Protein AF-A0AAN9TRL9-F1 (afdb_monomer)

Nearest PDB structures (foldseek):
  2a8i-assembly1_A  TM=6.228E-01  e=2.311E-14  Homo sapiens
  6vin-assembly1_A  TM=9.391E-01  e=4.055E-10  Homo sapiens
  8dqm-assembly1_C  TM=9.244E-01  e=1.397E-09  Roseivivax halodurans
  7qtc-assembly1_CCC  TM=9.356E-01  e=6.558E-09  Escherichia coli
  7qsf-assembly1_CCC  TM=9.040E-01  e=5.121E-09  Escherichia coli

Structure (mmCIF, N/CA/C/O backbone):
data_AF-A0AAN9TRL9-F1
#
_entry.id   AF-A0AAN9TRL9-F1
#
loop_
_atom_site.group_PDB
_atom_site.id
_atom_site.type_symbol
_atom_site.label_atom_id
_atom_site.label_alt_id
_atom_site.label_comp_id
_atom_site.label_asym_id
_atom_site.label_entity_id
_atom_site.label_seq_id
_atom_site.pdbx_PDB_ins_code
_atom_site.Cartn_x
_atom_site.Cartn_y
_atom_site.Cartn_z
_atom_site.occupancy
_atom_site.B_iso_or_equiv
_atom_site.auth_seq_id
_atom_site.auth_comp_id
_atom_site.auth_asym_id
_atom_site.auth_atom_id
_atom_site.pdbx_PDB_model_num
ATOM 1 N N . MET A 1 1 ? 0.175 18.063 4.720 1.00 62.72 1 MET A N 1
ATOM 2 C CA . MET A 1 1 ? -0.567 19.039 5.554 1.00 62.72 1 MET A CA 1
ATOM 3 C C . MET A 1 1 ? -1.818 18.433 6.186 1.00 62.72 1 MET A C 1
ATOM 5 O O . MET A 1 1 ? -2.004 18.649 7.372 1.00 62.72 1 MET A O 1
ATOM 9 N N . LEU A 1 2 ? -2.592 17.610 5.467 1.00 83.44 2 LEU A N 1
ATOM 10 C CA . LEU A 1 2 ? -3.831 16.987 5.971 1.00 83.44 2 LEU A CA 1
ATOM 11 C C . LEU A 1 2 ? -3.684 16.210 7.298 1.00 83.44 2 LEU A C 1
ATOM 13 O O . LEU A 1 2 ? -4.501 16.370 8.193 1.00 83.44 2 LEU A O 1
ATOM 17 N N . SER A 1 3 ? -2.627 15.413 7.487 1.00 80.56 3 SER A N 1
ATOM 18 C CA . SER A 1 3 ? -2.429 14.662 8.743 1.00 80.56 3 SER A CA 1
ATOM 19 C C . SER A 1 3 ? -2.141 15.548 9.963 1.00 80.56 3 SER A C 1
ATOM 21 O O . SER A 1 3 ? -2.590 15.248 11.065 1.00 80.56 3 SER A O 1
ATOM 23 N N . ILE A 1 4 ? -1.420 16.658 9.775 1.00 87.69 4 ILE A N 1
ATOM 24 C CA . ILE A 1 4 ? -1.156 17.645 10.835 1.00 87.69 4 ILE A CA 1
ATOM 25 C C . ILE A 1 4 ? -2.452 18.378 11.198 1.00 87.69 4 ILE A C 1
ATOM 27 O O . ILE A 1 4 ? -2.704 18.650 12.368 1.00 87.69 4 ILE A O 1
ATOM 31 N N . GLU A 1 5 ? -3.298 18.659 10.209 1.00 93.69 5 GLU A N 1
ATOM 32 C CA . GLU A 1 5 ? -4.607 19.279 10.416 1.00 93.69 5 GLU A CA 1
ATOM 33 C C . GLU A 1 5 ? -5.550 18.396 11.246 1.00 93.69 5 GLU A C 1
ATOM 35 O O . GLU A 1 5 ? -6.203 18.901 12.159 1.00 93.69 5 GLU A O 1
ATOM 40 N N . VAL A 1 6 ? -5.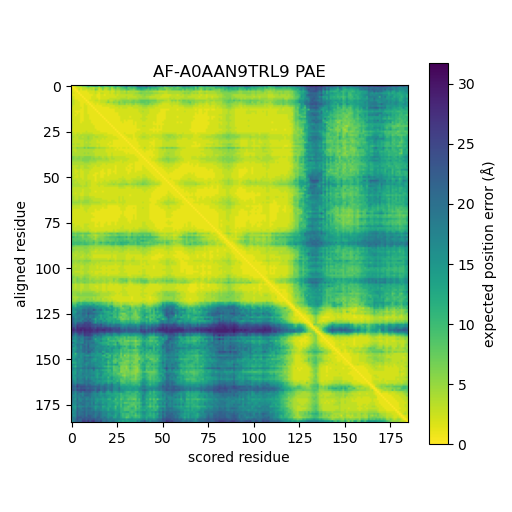550 17.075 11.015 1.00 92.75 6 VAL A N 1
ATOM 41 C CA . VAL A 1 6 ? -6.280 16.113 11.864 1.00 92.75 6 VAL A CA 1
ATOM 42 C C . VAL A 1 6 ? -5.866 16.262 13.329 1.00 92.75 6 VAL A C 1
ATOM 44 O O . VAL A 1 6 ? -6.723 16.366 14.199 1.00 92.75 6 VAL A O 1
ATOM 47 N N . LEU A 1 7 ? -4.565 16.341 13.623 1.00 89.88 7 LEU A N 1
ATOM 48 C CA . LEU A 1 7 ? -4.094 16.521 15.001 1.00 89.88 7 LEU A CA 1
ATOM 49 C C . LEU A 1 7 ? -4.469 17.898 15.567 1.00 89.88 7 LEU A C 1
ATOM 51 O O . LEU A 1 7 ? -4.934 17.992 16.701 1.00 89.88 7 LEU A O 1
ATOM 55 N N . ASN A 1 8 ? -4.314 18.962 14.775 1.00 93.69 8 ASN A N 1
ATOM 56 C CA . ASN A 1 8 ? -4.623 20.332 15.196 1.00 93.69 8 ASN A CA 1
ATOM 57 C C . ASN A 1 8 ? -6.113 20.547 15.502 1.00 93.69 8 ASN A C 1
ATOM 59 O O . ASN A 1 8 ? -6.454 21.407 16.311 1.00 93.69 8 ASN A O 1
ATOM 63 N N . THR A 1 9 ? -6.996 19.772 14.872 1.00 95.81 9 THR A N 1
ATOM 64 C CA . THR A 1 9 ? -8.450 19.808 15.100 1.00 95.81 9 THR A CA 1
ATOM 65 C C . THR A 1 9 ? -8.917 18.848 16.201 1.00 95.81 9 THR A C 1
ATOM 67 O O . THR A 1 9 ? -10.114 18.753 16.463 1.00 95.81 9 THR A O 1
ATOM 70 N N . GLY A 1 10 ? -7.988 18.176 16.894 1.00 93.69 10 GLY A N 1
ATOM 71 C CA . GLY A 1 10 ? -8.287 17.260 17.999 1.00 93.69 10 GLY A CA 1
ATOM 72 C C . GLY A 1 10 ? -8.599 15.821 17.573 1.00 93.69 10 GLY A C 1
ATOM 73 O O . GLY A 1 10 ? -9.104 15.045 18.383 1.00 93.69 10 GLY A O 1
ATOM 74 N N . GLY A 1 11 ? -8.306 15.455 16.324 1.00 92.69 11 GLY A N 1
ATOM 75 C CA . GLY A 1 11 ? -8.397 14.085 15.827 1.00 92.69 11 GLY A CA 1
ATOM 76 C C . GLY A 1 11 ? -7.365 13.149 16.464 1.00 92.69 11 GLY A C 1
ATOM 77 O O . GLY A 1 11 ? -6.384 13.566 17.084 1.00 92.69 11 GLY A O 1
ATOM 78 N N . SER A 1 12 ? -7.589 11.842 16.316 1.00 93.38 12 SER A N 1
ATOM 79 C CA . SER A 1 12 ? -6.729 10.825 16.936 1.00 93.38 12 SER A CA 1
ATOM 80 C C . SER A 1 12 ? -5.417 10.611 16.169 1.00 93.38 12 SER A C 1
ATOM 82 O O . SER A 1 12 ? -5.346 10.808 14.955 1.00 93.38 12 SER A O 1
ATOM 84 N N . SER A 1 13 ? -4.376 10.125 16.855 1.00 91.00 13 SER A N 1
ATOM 85 C CA . SER A 1 13 ? -3.112 9.729 16.213 1.00 91.00 13 SER A CA 1
ATOM 86 C C . SER A 1 13 ? -3.305 8.612 15.182 1.00 91.00 13 SER A C 1
ATOM 88 O O . SER A 1 13 ? -2.680 8.648 14.123 1.00 91.00 13 SER A O 1
ATOM 90 N N . LEU A 1 14 ? -4.212 7.666 15.456 1.00 92.56 14 LEU A N 1
ATOM 91 C CA . LEU A 1 14 ? -4.605 6.616 14.515 1.00 92.56 14 LEU A CA 1
ATOM 92 C C . LEU A 1 14 ? -5.201 7.218 13.239 1.00 92.56 14 LEU A C 1
ATOM 94 O O . LEU A 1 14 ? -4.867 6.806 12.133 1.00 92.56 14 LEU A O 1
ATOM 98 N N . GLU A 1 15 ? -6.076 8.211 13.374 1.00 93.81 15 GLU A N 1
ATOM 99 C CA . GLU A 1 15 ? -6.659 8.888 12.224 1.00 93.81 15 GLU A CA 1
ATOM 100 C C . GLU A 1 15 ? -5.603 9.653 11.425 1.00 93.81 15 GLU A C 1
ATOM 102 O O . GLU A 1 15 ? -5.498 9.449 10.216 1.00 93.81 15 GLU A O 1
ATOM 107 N N . ALA A 1 16 ? -4.757 10.432 12.099 1.00 91.94 16 ALA A N 1
ATOM 108 C CA . ALA A 1 16 ? -3.705 11.212 11.459 1.00 91.94 16 ALA A CA 1
ATOM 109 C C . ALA A 1 16 ? -2.722 10.341 10.659 1.00 91.94 16 ALA A C 1
ATOM 111 O O . ALA A 1 16 ? -2.400 10.683 9.517 1.00 91.94 16 ALA A O 1
ATOM 112 N N . VAL A 1 17 ? -2.274 9.205 11.214 1.00 90.81 17 VAL A N 1
ATOM 113 C CA . VAL A 1 17 ? -1.366 8.293 10.499 1.00 90.81 17 VAL A CA 1
ATOM 114 C C . VAL A 1 17 ? -2.068 7.610 9.328 1.00 90.81 17 VAL A C 1
ATOM 116 O O . VAL A 1 17 ? -1.498 7.538 8.247 1.00 90.81 17 VAL A O 1
ATOM 119 N N . THR A 1 18 ? -3.332 7.200 9.485 1.00 95.25 18 THR A N 1
ATOM 120 C CA . THR A 1 18 ? -4.081 6.563 8.388 1.00 95.25 18 THR A CA 1
ATOM 121 C C . THR A 1 18 ? -4.334 7.518 7.225 1.00 95.25 18 THR A C 1
ATOM 123 O O . THR A 1 18 ? -4.229 7.105 6.076 1.00 95.25 18 THR A O 1
ATOM 126 N N . VAL A 1 19 ? -4.584 8.804 7.500 1.00 95.38 19 VAL A N 1
ATOM 127 C CA . VAL A 1 19 ? -4.691 9.846 6.467 1.00 95.38 19 VAL A CA 1
ATOM 128 C C . VAL A 1 19 ? -3.346 10.070 5.781 1.00 95.38 19 VAL A C 1
ATOM 130 O O . VAL A 1 19 ? -3.295 10.150 4.557 1.00 95.38 19 VAL A O 1
ATOM 133 N N . ALA A 1 20 ? -2.251 10.147 6.543 1.00 92.62 20 ALA A N 1
ATOM 134 C CA . ALA A 1 20 ? -0.915 10.302 5.971 1.00 92.62 20 ALA A CA 1
ATOM 135 C C . ALA A 1 20 ? -0.560 9.137 5.035 1.00 92.62 20 ALA A C 1
ATOM 137 O O . ALA A 1 20 ? -0.107 9.369 3.918 1.00 92.62 20 ALA A O 1
ATOM 138 N N . THR A 1 21 ? -0.804 7.899 5.466 1.00 93.69 21 THR A N 1
ATOM 139 C CA . THR A 1 21 ? -0.526 6.707 4.663 1.00 93.69 21 THR A CA 1
ATOM 140 C C . THR A 1 21 ? -1.451 6.605 3.454 1.00 93.69 21 THR A C 1
ATOM 142 O O . THR A 1 21 ? -0.966 6.282 2.380 1.00 93.69 21 THR A O 1
ATOM 145 N N . ALA A 1 22 ? -2.737 6.951 3.572 1.00 96.38 22 ALA A N 1
ATOM 146 C CA . ALA A 1 22 ? -3.653 6.941 2.429 1.00 96.38 22 ALA A CA 1
ATOM 147 C C . ALA A 1 22 ? -3.213 7.925 1.327 1.00 96.38 22 ALA A C 1
ATOM 149 O O . ALA A 1 22 ? -3.319 7.616 0.147 1.00 96.38 22 ALA A O 1
ATOM 150 N N . ILE A 1 23 ? -2.650 9.083 1.698 1.00 94.88 23 ILE A N 1
ATOM 151 C CA . ILE A 1 23 ? -2.062 10.031 0.734 1.00 94.88 23 ILE A CA 1
ATOM 152 C C . ILE A 1 23 ? -0.847 9.422 0.022 1.00 94.88 23 ILE A C 1
ATOM 154 O O . ILE A 1 23 ? -0.642 9.685 -1.161 1.00 94.88 23 ILE A O 1
ATOM 158 N N . LEU A 1 24 ? -0.036 8.627 0.728 1.00 91.12 24 LEU A N 1
ATOM 159 C CA . LEU A 1 24 ? 1.080 7.909 0.113 1.00 91.12 24 LEU A CA 1
ATOM 160 C C . LEU A 1 24 ? 0.569 6.810 -0.828 1.00 91.12 24 LEU A C 1
ATOM 162 O O . LEU A 1 24 ? 1.022 6.754 -1.960 1.00 91.12 24 LEU A O 1
ATOM 166 N N . GLU A 1 25 ? -0.419 6.018 -0.410 1.00 95.25 25 GLU A N 1
ATOM 167 C CA . GLU A 1 25 ? -1.058 4.978 -1.235 1.00 95.25 25 GLU A CA 1
ATOM 168 C C . GLU A 1 25 ? -1.749 5.531 -2.493 1.00 95.25 25 GLU A C 1
ATOM 170 O O . GLU A 1 25 ? -1.836 4.836 -3.500 1.00 95.25 25 GLU A O 1
ATOM 175 N N . ASP A 1 26 ? -2.236 6.773 -2.455 1.00 95.00 26 ASP A N 1
ATOM 176 C CA . ASP A 1 26 ? -2.80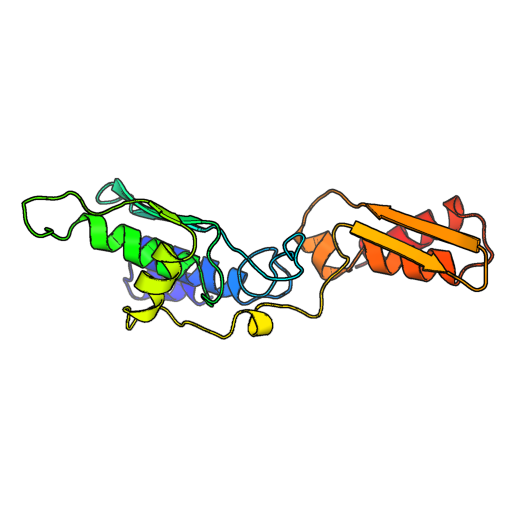3 7.459 -3.622 1.00 95.00 26 ASP A CA 1
ATOM 177 C C . ASP A 1 26 ? -1.719 7.932 -4.616 1.00 95.00 26 ASP A C 1
ATOM 179 O O . ASP A 1 26 ? -2.033 8.288 -5.753 1.00 95.00 26 ASP A O 1
ATOM 183 N N . SER A 1 27 ? -0.446 7.954 -4.210 1.00 90.12 27 SER A N 1
ATOM 184 C CA . SER A 1 27 ? 0.675 8.389 -5.043 1.00 90.12 27 SER A CA 1
ATOM 185 C C . SER A 1 27 ? 1.246 7.236 -5.863 1.00 90.12 27 SER A C 1
ATOM 187 O O . SER A 1 27 ? 1.718 6.239 -5.319 1.00 90.12 27 SER A O 1
ATOM 189 N N . GLU A 1 28 ? 1.333 7.434 -7.178 1.00 88.56 28 GLU A N 1
ATOM 190 C CA . GLU A 1 28 ? 2.012 6.516 -8.104 1.00 88.56 28 GLU A CA 1
ATOM 191 C C . GLU A 1 28 ? 3.515 6.351 -7.824 1.00 88.56 28 GLU A C 1
ATOM 193 O O . GLU A 1 28 ? 4.127 5.394 -8.282 1.00 88.56 28 GLU A O 1
ATOM 198 N N . LEU A 1 29 ? 4.116 7.273 -7.062 1.00 82.75 29 LEU A N 1
ATOM 199 C CA . LEU A 1 29 ? 5.550 7.273 -6.755 1.00 82.75 29 LEU A CA 1
ATOM 200 C C . LEU A 1 29 ? 5.930 6.316 -5.622 1.00 82.75 29 LEU A C 1
ATOM 202 O O . LEU A 1 29 ? 7.115 6.176 -5.306 1.00 82.75 29 LEU A O 1
ATOM 206 N N . THR A 1 30 ? 4.949 5.705 -4.958 1.00 82.00 30 THR A N 1
ATOM 207 C CA . THR A 1 30 ? 5.194 4.800 -3.836 1.00 82.00 30 THR A CA 1
ATOM 208 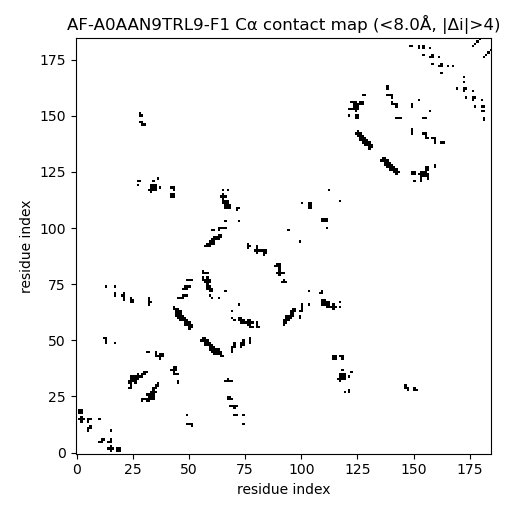C C . THR A 1 30 ? 4.771 3.388 -4.195 1.00 82.00 30 THR A C 1
ATOM 210 O O . THR A 1 30 ? 3.751 3.197 -4.837 1.00 82.00 30 THR A O 1
ATOM 213 N N . ASN A 1 31 ? 5.526 2.386 -3.743 1.00 87.19 31 ASN A N 1
ATOM 214 C CA . ASN A 1 31 ? 5.145 0.979 -3.889 1.00 87.19 31 ASN A CA 1
ATOM 215 C C . ASN A 1 31 ? 4.061 0.594 -2.861 1.00 87.19 31 ASN A C 1
ATOM 217 O O . ASN A 1 31 ? 4.303 -0.228 -1.976 1.00 87.19 31 ASN A O 1
ATOM 221 N N . ALA A 1 32 ? 2.921 1.277 -2.914 1.00 90.25 32 ALA A N 1
ATOM 222 C CA . ALA A 1 32 ? 1.765 1.074 -2.055 1.00 90.25 32 ALA A CA 1
ATOM 223 C C . ALA A 1 32 ? 0.497 1.574 -2.765 1.00 90.25 32 ALA A C 1
ATOM 225 O O . ALA A 1 32 ? 0.545 2.554 -3.507 1.00 90.25 32 ALA A O 1
ATOM 226 N N . GLY A 1 33 ? -0.646 0.930 -2.510 1.00 94.25 33 GLY A N 1
ATOM 227 C CA . GLY A 1 33 ? -1.926 1.319 -3.109 1.00 94.25 33 GLY A CA 1
ATOM 228 C C . GLY A 1 33 ? -1.870 1.378 -4.640 1.00 94.25 33 GLY A C 1
ATOM 229 O O . GLY A 1 33 ? -1.636 0.363 -5.291 1.00 94.25 33 GLY A O 1
ATOM 230 N N . TYR A 1 34 ? -2.094 2.567 -5.200 1.00 93.38 34 TYR A N 1
ATOM 231 C CA . TYR A 1 34 ? -2.111 2.842 -6.640 1.00 93.38 34 TYR A CA 1
ATOM 232 C C . TYR A 1 34 ? -0.731 2.720 -7.314 1.00 93.38 34 TYR A C 1
ATOM 234 O O . TYR A 1 34 ? -0.647 2.426 -8.503 1.00 93.38 34 TYR A O 1
ATOM 242 N N . GLY A 1 35 ? 0.365 2.938 -6.581 1.00 85.88 35 GLY A N 1
ATOM 243 C CA . GLY A 1 35 ? 1.728 2.823 -7.117 1.00 85.88 35 GLY A CA 1
ATOM 244 C C . GLY A 1 35 ? 2.388 1.458 -6.882 1.00 85.88 35 GLY A C 1
ATOM 245 O O . GLY A 1 35 ? 3.590 1.297 -7.105 1.00 85.88 35 GLY A O 1
ATOM 246 N N . SER A 1 36 ? 1.633 0.472 -6.392 1.00 89.56 36 SER A N 1
ATOM 247 C CA . SER A 1 36 ? 2.156 -0.859 -6.084 1.00 89.56 36 SER A CA 1
ATOM 248 C C . SER A 1 36 ? 2.703 -1.588 -7.313 1.00 89.56 36 SER A C 1
ATOM 250 O O . SER A 1 36 ? 2.158 -1.525 -8.415 1.00 89.56 36 SER A O 1
ATOM 252 N N . ASN A 1 37 ? 3.757 -2.369 -7.087 1.00 85.88 37 ASN A N 1
ATOM 253 C CA . ASN A 1 37 ? 4.272 -3.333 -8.044 1.00 85.88 37 ASN A CA 1
ATOM 254 C C . ASN A 1 37 ? 3.205 -4.372 -8.405 1.00 85.88 37 ASN A C 1
ATOM 256 O O . ASN A 1 37 ? 2.364 -4.754 -7.588 1.00 85.88 37 ASN A O 1
ATOM 260 N N . LEU A 1 38 ? 3.309 -4.881 -9.628 1.00 88.00 38 LEU A N 1
ATOM 261 C CA . LEU A 1 38 ? 2.455 -5.956 -10.106 1.00 88.00 38 LEU A CA 1
ATOM 262 C C . LEU A 1 38 ? 2.933 -7.313 -9.580 1.00 88.00 38 LEU A C 1
ATOM 264 O O . LEU A 1 38 ? 4.134 -7.560 -9.438 1.00 88.00 38 LEU A O 1
ATOM 268 N N . THR A 1 39 ? 1.978 -8.205 -9.338 1.00 87.00 39 THR A N 1
ATOM 269 C CA . THR A 1 39 ? 2.212 -9.633 -9.131 1.00 87.00 39 THR A CA 1
ATOM 270 C C . THR A 1 39 ? 2.753 -10.280 -10.411 1.00 87.00 39 THR A C 1
ATOM 272 O O . THR A 1 39 ? 2.786 -9.670 -11.484 1.00 87.00 39 THR A O 1
ATOM 275 N N . ILE A 1 40 ? 3.150 -11.553 -10.323 1.00 81.94 40 ILE A N 1
ATOM 276 C CA . ILE A 1 40 ? 3.583 -12.339 -11.491 1.00 81.94 40 ILE A CA 1
ATOM 277 C C . ILE A 1 40 ? 2.504 -12.432 -12.582 1.00 81.94 40 ILE A C 1
ATOM 279 O O . ILE A 1 40 ? 2.827 -12.525 -13.763 1.00 81.94 40 ILE A O 1
ATOM 283 N N . ASP A 1 41 ? 1.238 -12.347 -12.185 1.00 86.81 41 ASP A N 1
ATOM 284 C CA . ASP A 1 41 ? 0.076 -12.404 -13.068 1.00 86.81 41 ASP A CA 1
ATOM 285 C C . ASP A 1 41 ? -0.364 -11.010 -13.560 1.00 86.81 41 ASP A C 1
ATOM 287 O O . ASP A 1 41 ? -1.371 -10.879 -14.253 1.00 86.81 41 ASP A O 1
ATOM 291 N N . GLY A 1 42 ? 0.389 -9.955 -13.221 1.00 85.12 42 GLY A N 1
ATOM 292 C CA . GLY A 1 42 ? 0.207 -8.615 -13.779 1.00 85.12 42 GLY A CA 1
ATOM 293 C C . GLY A 1 42 ? -0.872 -7.758 -13.110 1.00 85.12 42 GLY A C 1
ATOM 294 O O . GLY A 1 42 ? -1.305 -6.776 -13.709 1.00 85.12 42 GLY A O 1
ATOM 295 N N . TYR A 1 43 ? -1.306 -8.091 -11.892 1.00 89.38 43 TYR A N 1
ATOM 296 C CA . TYR A 1 43 ? -2.295 -7.315 -11.132 1.00 89.38 43 TYR A CA 1
ATOM 297 C C . TYR A 1 43 ? -1.722 -6.814 -9.797 1.00 89.38 43 TYR A C 1
ATOM 299 O O . TYR A 1 43 ? -0.626 -7.202 -9.411 1.00 89.38 43 TYR A O 1
ATOM 307 N N . VAL A 1 44 ? -2.430 -5.926 -9.092 1.00 93.38 44 VAL A N 1
ATOM 308 C CA . VAL A 1 44 ? -1.966 -5.356 -7.812 1.00 93.38 44 VAL A CA 1
ATOM 309 C C . VAL A 1 44 ? -2.536 -6.126 -6.622 1.00 93.38 44 VAL A C 1
ATOM 311 O O . VAL A 1 44 ? -3.751 -6.313 -6.519 1.00 93.38 44 VAL A O 1
ATOM 314 N N . GLU A 1 45 ? -1.657 -6.499 -5.691 1.00 96.31 45 GLU A N 1
ATOM 315 C CA . GLU A 1 45 ? -1.990 -6.970 -4.345 1.00 96.31 45 GLU A CA 1
ATOM 316 C C . GLU A 1 45 ? -1.211 -6.153 -3.319 1.00 96.31 45 GLU A C 1
ATOM 318 O O . GLU A 1 45 ? -0.013 -5.920 -3.476 1.00 96.31 45 GLU A O 1
ATOM 323 N N . CYS A 1 46 ? -1.893 -5.722 -2.263 1.00 96.38 46 CYS A N 1
ATOM 324 C CA . CYS A 1 46 ? -1.314 -4.852 -1.252 1.00 96.38 46 CYS A CA 1
ATOM 325 C C . CYS A 1 46 ? -1.368 -5.479 0.141 1.00 96.38 46 CYS A C 1
ATOM 327 O O . CYS A 1 46 ? -2.318 -6.183 0.493 1.00 96.38 46 CYS A O 1
ATOM 329 N N . ASP A 1 47 ? -0.389 -5.098 0.958 1.00 97.06 47 ASP A N 1
ATOM 330 C CA . ASP A 1 47 ? -0.344 -5.360 2.391 1.00 97.06 47 ASP A CA 1
ATOM 331 C C . ASP A 1 47 ? -0.373 -4.028 3.146 1.00 97.06 47 ASP A C 1
ATOM 333 O O . ASP A 1 47 ? 0.268 -3.058 2.739 1.00 97.06 47 ASP A O 1
ATOM 337 N N . ALA A 1 48 ? -1.096 -3.968 4.263 1.00 97.50 48 ALA A N 1
ATOM 338 C CA . ALA A 1 48 ? -1.089 -2.804 5.145 1.00 97.50 48 ALA A CA 1
ATOM 339 C C . ALA A 1 48 ? -1.439 -3.189 6.579 1.00 97.50 48 ALA A C 1
ATOM 341 O O . ALA A 1 48 ? -2.210 -4.114 6.825 1.00 97.50 48 ALA A O 1
ATOM 342 N N . SER A 1 49 ? -0.911 -2.449 7.549 1.00 97.94 49 SER A N 1
ATOM 343 C CA . SER A 1 49 ? -1.244 -2.645 8.959 1.00 97.94 49 SER A CA 1
ATOM 344 C C . SER A 1 49 ? -1.196 -1.342 9.740 1.00 97.94 49 SER A C 1
ATOM 346 O O . SER A 1 49 ? -0.497 -0.404 9.360 1.00 97.94 49 SER A O 1
ATOM 348 N N . VAL A 1 50 ? -1.955 -1.286 10.833 1.00 96.88 50 VAL A N 1
ATOM 349 C CA . VAL A 1 50 ? -1.953 -0.180 11.792 1.00 96.88 50 VAL A CA 1
ATOM 350 C C . VAL A 1 50 ? -2.175 -0.700 13.207 1.00 96.88 50 VAL A C 1
ATOM 352 O O . VAL A 1 50 ? -2.797 -1.743 13.420 1.00 96.88 50 VAL A O 1
ATOM 355 N N . MET A 1 51 ? -1.691 0.060 14.185 1.00 96.12 51 MET A N 1
ATOM 356 C CA . MET A 1 51 ? -1.884 -0.220 15.603 1.00 96.12 51 MET A CA 1
ATOM 357 C C . MET A 1 51 ? -2.307 1.053 16.327 1.00 96.12 51 MET A C 1
ATOM 359 O O . MET A 1 51 ? -1.748 2.125 16.085 1.00 96.12 51 MET A O 1
ATOM 363 N N . ASN A 1 52 ? -3.272 0.935 17.232 1.00 92.75 52 ASN A N 1
ATOM 364 C CA . ASN A 1 52 ? -3.658 2.013 18.123 1.00 92.75 52 ASN A CA 1
ATOM 365 C C . ASN A 1 52 ? -2.963 1.851 19.480 1.00 92.75 52 ASN A C 1
ATOM 367 O O . ASN A 1 52 ? -3.202 0.897 20.212 1.00 92.75 52 ASN A O 1
ATOM 371 N N . GLY A 1 53 ? -2.103 2.804 19.836 1.00 87.50 53 GLY A N 1
ATOM 372 C CA . GLY A 1 53 ? -1.331 2.737 21.078 1.00 87.50 53 GLY A CA 1
ATOM 373 C C . GLY A 1 53 ? -2.151 2.947 22.356 1.00 87.50 53 GLY A C 1
ATOM 374 O O . GLY A 1 53 ? -1.667 2.602 23.428 1.00 87.50 53 GLY A O 1
ATOM 375 N N . SER A 1 54 ? -3.365 3.508 22.274 1.00 90.88 54 SER A N 1
ATOM 376 C CA . SER A 1 54 ? -4.178 3.788 23.469 1.00 90.88 54 SER A CA 1
ATOM 377 C C . SER A 1 54 ? -4.906 2.563 24.020 1.00 90.88 54 SER A C 1
ATOM 379 O O . SER A 1 54 ? -5.097 2.468 25.230 1.00 90.88 54 SER A O 1
ATOM 381 N N . ASP A 1 55 ? -5.296 1.631 23.152 1.00 92.69 55 ASP A N 1
ATOM 382 C CA . ASP A 1 55 ? -6.006 0.396 23.507 1.00 92.69 55 ASP A CA 1
ATOM 383 C C . ASP A 1 55 ? -5.268 -0.875 23.052 1.00 92.69 55 ASP A C 1
ATOM 385 O O . ASP A 1 55 ? -5.751 -1.980 23.279 1.00 92.69 55 ASP A O 1
ATOM 389 N N . LEU A 1 56 ? -4.081 -0.721 22.453 1.00 92.69 56 LEU A N 1
ATOM 390 C CA . LEU A 1 56 ? -3.232 -1.784 21.906 1.00 92.69 56 LEU A CA 1
ATOM 391 C C . LEU A 1 56 ? -3.883 -2.604 20.786 1.00 92.69 56 LEU A C 1
ATOM 393 O O . LEU A 1 56 ? -3.356 -3.655 20.413 1.00 92.69 56 LEU A O 1
ATOM 397 N N . ASN A 1 57 ? -4.989 -2.128 20.214 1.00 95.50 57 ASN A N 1
ATOM 398 C CA . ASN A 1 57 ? -5.617 -2.821 19.105 1.00 95.50 57 ASN A CA 1
ATOM 399 C C . ASN A 1 57 ? -4.754 -2.760 17.855 1.00 95.50 57 ASN A C 1
ATOM 401 O O . ASN A 1 57 ? -4.091 -1.763 17.567 1.00 95.50 57 ASN A O 1
ATOM 405 N N . PHE A 1 58 ? -4.816 -3.839 17.086 1.00 96.25 58 PHE A N 1
ATOM 406 C CA . PHE A 1 58 ? -4.067 -4.015 15.856 1.00 96.25 58 PHE A CA 1
ATOM 407 C C . PHE A 1 58 ? -4.999 -4.461 14.736 1.00 96.25 58 PHE A C 1
ATOM 409 O O . PHE A 1 58 ? -5.928 -5.243 14.952 1.00 96.25 58 PHE A O 1
ATOM 416 N N . GLY A 1 59 ? -4.738 -3.962 13.534 1.00 97.69 59 GLY A N 1
ATOM 417 C CA . GLY A 1 59 ? -5.442 -4.366 12.331 1.00 97.69 59 GLY A CA 1
ATOM 418 C C . GLY A 1 59 ? -4.495 -4.452 11.153 1.00 97.69 59 GLY A C 1
ATOM 419 O O . GLY A 1 59 ? -3.711 -3.533 10.924 1.00 97.69 59 GLY A O 1
ATOM 420 N N . ALA A 1 60 ? -4.593 -5.531 10.387 1.00 98.19 60 ALA A N 1
ATOM 421 C CA . ALA A 1 60 ? -3.822 -5.705 9.171 1.00 98.19 60 ALA A CA 1
ATOM 422 C C . ALA A 1 60 ? -4.622 -6.377 8.063 1.00 98.19 60 ALA A C 1
ATOM 424 O O . ALA A 1 60 ? -5.543 -7.163 8.307 1.00 98.19 60 ALA A O 1
ATOM 425 N N . VAL A 1 61 ? -4.205 -6.076 6.839 1.00 98.38 61 VAL A N 1
ATOM 426 C CA . VAL A 1 61 ? -4.606 -6.777 5.633 1.00 98.38 61 VAL A CA 1
ATOM 427 C C . VAL A 1 61 ? -3.404 -7.205 4.819 1.00 98.38 61 VAL A C 1
ATOM 429 O O . VAL A 1 61 ? -2.352 -6.571 4.893 1.00 98.38 61 VAL A O 1
ATOM 432 N N . GLY A 1 62 ? -3.566 -8.279 4.054 1.00 97.19 62 GLY A N 1
ATOM 433 C CA . GLY A 1 62 ? -2.517 -8.752 3.161 1.00 97.19 62 GLY A CA 1
ATOM 434 C C . GLY A 1 62 ? -3.051 -9.421 1.909 1.00 97.19 62 GLY A C 1
ATOM 435 O O . GLY A 1 62 ? -4.185 -9.903 1.899 1.00 97.19 62 GLY A O 1
ATOM 436 N N . ALA A 1 63 ? -2.242 -9.426 0.855 1.00 96.56 63 ALA A N 1
ATOM 437 C CA . ALA A 1 63 ? -2.595 -9.905 -0.476 1.00 96.56 63 ALA A CA 1
ATOM 438 C C . ALA A 1 63 ? -3.979 -9.399 -0.940 1.00 96.56 63 ALA A C 1
ATOM 440 O O . ALA A 1 63 ? -4.764 -10.148 -1.522 1.00 96.56 63 ALA A O 1
ATOM 441 N N . VAL A 1 64 ? -4.345 -8.155 -0.595 1.00 96.69 64 VAL A N 1
ATOM 442 C CA . VAL A 1 64 ? -5.668 -7.607 -0.924 1.00 96.69 64 VAL A CA 1
ATOM 443 C C . VAL A 1 64 ? -5.603 -6.836 -2.236 1.00 96.69 64 VAL A C 1
ATOM 445 O O . VAL A 1 64 ? -4.769 -5.950 -2.407 1.00 96.69 64 VAL A O 1
ATOM 448 N N . SER A 1 65 ? -6.507 -7.161 -3.157 1.00 95.75 65 SER A N 1
ATOM 449 C CA . SER A 1 65 ? -6.687 -6.446 -4.422 1.00 95.75 65 SER A CA 1
ATOM 450 C C . SER A 1 65 ? -8.004 -5.665 -4.425 1.00 95.75 65 SER A C 1
ATOM 452 O O . SER A 1 65 ? -8.896 -5.938 -3.622 1.00 95.75 65 SER A O 1
ATOM 454 N N . GLY A 1 66 ? -8.136 -4.671 -5.309 1.00 96.06 66 GLY A N 1
ATOM 455 C CA . GLY A 1 66 ? -9.376 -3.904 -5.500 1.00 96.06 66 GLY A CA 1
ATOM 456 C C . GLY A 1 66 ? -9.764 -2.971 -4.342 1.00 96.06 66 GLY A C 1
ATOM 457 O O . GLY A 1 66 ? -10.895 -2.492 -4.290 1.00 96.06 66 GLY A O 1
ATOM 458 N N . VAL A 1 67 ? -8.859 -2.692 -3.404 1.00 97.62 67 VAL A N 1
ATOM 459 C CA . VAL A 1 67 ? -9.067 -1.728 -2.311 1.00 97.62 67 VAL A CA 1
ATOM 460 C C . VAL A 1 67 ? -8.219 -0.497 -2.589 1.00 97.62 67 VAL A C 1
ATOM 462 O O . VAL A 1 67 ? -7.004 -0.627 -2.698 1.00 97.62 67 VAL A O 1
ATOM 465 N N . LYS A 1 68 ? -8.840 0.690 -2.681 1.00 97.06 68 LYS A N 1
ATOM 466 C CA . LYS A 1 68 ? -8.113 1.923 -3.033 1.00 97.06 68 LYS A CA 1
ATOM 467 C C . LYS A 1 68 ? -6.982 2.223 -2.045 1.00 97.06 68 LYS A C 1
ATOM 469 O O . LYS A 1 68 ? -5.859 2.485 -2.451 1.00 97.06 68 LYS A O 1
ATOM 474 N N . ASN A 1 69 ? -7.299 2.163 -0.752 1.00 97.94 69 ASN A N 1
ATOM 475 C CA . ASN A 1 69 ? -6.376 2.496 0.331 1.00 97.94 69 ASN A CA 1
ATOM 476 C C . ASN A 1 69 ? -6.334 1.354 1.364 1.00 97.94 69 ASN A C 1
ATOM 478 O O . ASN A 1 69 ? -7.152 1.339 2.297 1.00 97.94 69 ASN A O 1
ATOM 482 N N . PRO A 1 70 ? -5.444 0.358 1.192 1.00 98.06 70 PRO A N 1
ATOM 483 C CA . PRO A 1 70 ? -5.282 -0.772 2.109 1.00 98.06 70 PRO A CA 1
ATOM 484 C C . PRO A 1 70 ? -5.143 -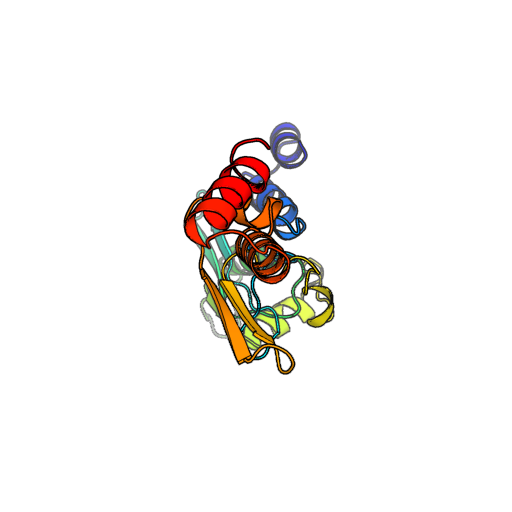0.371 3.587 1.00 98.06 70 PRO A C 1
ATOM 486 O O . PRO A 1 70 ? -5.709 -1.042 4.456 1.00 98.06 70 PRO A O 1
ATOM 489 N N . VAL A 1 71 ? -4.492 0.757 3.901 1.00 98.19 71 VAL A N 1
ATOM 490 C CA . VAL A 1 71 ? -4.369 1.256 5.282 1.00 98.19 71 VAL A CA 1
ATOM 491 C C . VAL A 1 71 ? -5.716 1.602 5.925 1.00 98.19 71 VAL A C 1
ATOM 493 O O . VAL A 1 71 ? -5.896 1.408 7.129 1.00 98.19 71 VAL A O 1
ATOM 496 N N . LEU A 1 72 ? -6.698 2.077 5.150 1.00 98.06 72 LEU A N 1
ATOM 497 C CA . LEU A 1 72 ? -8.035 2.385 5.670 1.00 98.06 72 LEU A CA 1
ATOM 498 C C . LEU A 1 72 ? -8.805 1.107 6.007 1.00 98.06 72 LEU A C 1
ATOM 500 O O . LEU A 1 72 ? -9.543 1.063 6.995 1.00 98.06 72 LEU A O 1
ATOM 504 N N . LEU A 1 73 ? -8.583 0.039 5.240 1.00 98.12 73 LEU A N 1
ATOM 505 C CA . LEU A 1 73 ? -9.112 -1.276 5.573 1.00 98.12 73 LEU A CA 1
ATOM 506 C C . LEU A 1 73 ? -8.436 -1.837 6.831 1.00 98.12 73 LEU A C 1
ATOM 508 O O . LEU A 1 73 ? -9.137 -2.279 7.740 1.00 98.12 73 LEU A O 1
ATOM 512 N N . ALA A 1 74 ? -7.109 -1.728 6.948 1.00 98.06 74 ALA A N 1
ATOM 513 C CA . ALA A 1 74 ? -6.377 -2.107 8.159 1.00 98.06 74 ALA A CA 1
ATOM 514 C C . ALA A 1 74 ? -6.872 -1.337 9.401 1.00 98.06 74 ALA A C 1
ATOM 516 O O . ALA A 1 74 ? -7.130 -1.944 10.443 1.00 98.06 74 ALA A O 1
ATOM 517 N N . LYS A 1 75 ? -7.115 -0.022 9.283 1.00 97.50 75 LYS A N 1
ATOM 518 C CA . LYS A 1 75 ? -7.754 0.800 10.329 1.00 97.50 75 LYS A CA 1
ATOM 519 C C . LYS A 1 75 ? -9.109 0.242 10.729 1.00 97.50 75 LYS A C 1
ATOM 521 O O . LYS A 1 75 ? -9.403 0.146 11.919 1.00 97.50 75 LYS A O 1
ATOM 526 N N . LYS A 1 76 ? -9.934 -0.161 9.762 1.00 96.69 76 LYS A 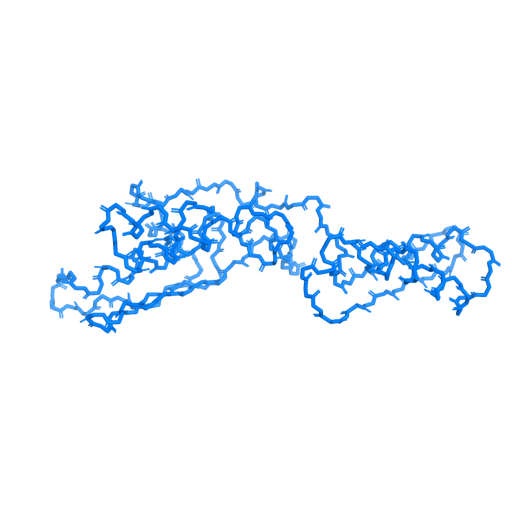N 1
ATOM 527 C CA . LYS A 1 76 ? -11.242 -0.746 10.057 1.00 96.69 76 LYS A CA 1
ATOM 528 C C . LYS A 1 76 ? -11.129 -2.066 10.818 1.00 96.69 76 LYS A C 1
ATOM 530 O O . LYS A 1 76 ? -11.875 -2.260 11.777 1.00 96.69 76 LYS A O 1
ATOM 535 N N . ILE A 1 77 ? -10.189 -2.935 10.441 1.00 97.12 77 ILE A N 1
ATOM 536 C CA . ILE A 1 77 ? -9.890 -4.167 11.187 1.00 97.12 77 ILE A CA 1
ATOM 537 C C . ILE A 1 77 ? -9.456 -3.833 12.622 1.00 97.12 77 ILE A C 1
ATOM 539 O O . ILE A 1 77 ? -10.012 -4.391 13.568 1.00 97.12 77 ILE A O 1
ATOM 543 N N . CYS A 1 78 ? -8.565 -2.852 12.792 1.00 96.62 78 CYS A N 1
ATOM 544 C CA . CYS A 1 78 ? -8.089 -2.382 14.094 1.00 96.62 78 CYS A CA 1
ATOM 545 C C . CYS A 1 78 ? -9.242 -1.882 14.979 1.00 96.62 78 CYS A C 1
ATOM 547 O O . CYS A 1 78 ? -9.379 -2.307 16.121 1.00 96.62 78 CYS A O 1
ATOM 549 N N . CYS A 1 79 ? -10.121 -1.020 14.459 1.00 94.56 79 CYS A N 1
ATOM 550 C CA . CYS A 1 79 ? -11.264 -0.497 15.215 1.00 94.56 79 CYS A CA 1
ATOM 551 C C . CYS A 1 79 ? -12.325 -1.566 15.525 1.00 94.56 79 CYS A C 1
ATOM 553 O O . CYS A 1 79 ? -13.104 -1.414 16.468 1.00 94.56 79 CYS A O 1
ATOM 555 N N . ASN A 1 80 ? -12.391 -2.638 14.733 1.00 94.81 80 ASN A N 1
ATOM 556 C CA . ASN A 1 80 ? -13.325 -3.734 14.962 1.00 94.81 80 ASN A CA 1
ATOM 557 C C . ASN A 1 80 ? -12.878 -4.682 16.083 1.00 94.81 80 ASN A C 1
ATOM 559 O O . ASN A 1 80 ? -13.734 -5.400 16.587 1.00 94.81 80 ASN A O 1
ATOM 563 N N . GLN A 1 81 ? -11.610 -4.659 16.514 1.00 93.69 81 GLN A N 1
ATOM 564 C CA . GLN A 1 81 ? -11.109 -5.488 17.624 1.00 93.69 81 GLN A CA 1
ATOM 565 C C . GLN A 1 81 ? -11.906 -5.296 18.925 1.00 93.69 81 GLN A C 1
ATOM 567 O O . GLN A 1 81 ? -12.144 -6.255 19.653 1.00 93.69 81 GLN A O 1
ATOM 572 N N . ASN A 1 82 ? -12.408 -4.082 19.173 1.00 87.31 82 ASN A N 1
ATOM 573 C CA . ASN A 1 82 ? -13.225 -3.761 20.348 1.00 87.31 82 ASN A CA 1
ATOM 574 C C . ASN A 1 82 ? -14.701 -4.185 20.230 1.00 87.31 82 ASN A C 1
ATOM 576 O O . ASN A 1 82 ? -15.473 -3.975 21.167 1.00 87.31 82 ASN A O 1
ATOM 580 N N . LYS A 1 83 ? -15.144 -4.711 19.081 1.00 90.25 83 LYS A N 1
ATOM 581 C CA . LYS A 1 83 ? -16.560 -5.017 18.849 1.00 90.25 83 LYS A CA 1
ATOM 582 C C . LYS A 1 83 ? -16.857 -6.475 19.202 1.00 90.25 83 LYS A C 1
ATOM 584 O O . LYS A 1 83 ? -16.213 -7.366 18.655 1.00 90.25 83 LYS A O 1
ATOM 589 N N . PRO A 1 84 ? -17.852 -6.750 20.060 1.00 87.38 84 PRO A N 1
ATOM 590 C CA . PRO A 1 84 ? -18.238 -8.121 20.358 1.00 87.38 84 PRO A CA 1
ATOM 591 C C . PRO A 1 84 ? -18.811 -8.796 19.107 1.00 87.38 84 PRO A C 1
ATOM 593 O O . PRO A 1 84 ? -19.610 -8.204 18.379 1.00 87.38 84 PRO A O 1
ATOM 596 N N . MET A 1 85 ? -18.423 -10.049 18.871 1.00 90.88 85 MET A N 1
ATOM 597 C CA . MET A 1 85 ? -19.013 -10.895 17.835 1.00 90.88 85 MET A CA 1
ATOM 598 C C . MET A 1 85 ? -19.949 -11.937 18.442 1.00 90.88 85 MET A C 1
ATOM 600 O O . MET A 1 85 ? -19.832 -12.318 19.610 1.00 90.88 85 MET A O 1
ATOM 604 N N . GLU A 1 86 ? -20.862 -12.446 17.616 1.00 90.75 86 GLU A N 1
ATOM 605 C CA . GLU A 1 86 ? -21.727 -13.564 17.984 1.00 90.75 86 GLU A CA 1
ATOM 606 C C . GLU A 1 86 ? -20.915 -14.757 18.495 1.00 90.75 86 GLU A C 1
ATOM 608 O O . GLU A 1 86 ? -19.832 -15.065 17.978 1.00 90.75 86 GLU A O 1
ATOM 613 N N . LEU A 1 87 ? -21.485 -15.447 19.486 1.00 92.12 87 LEU A N 1
ATOM 614 C CA . LEU A 1 87 ? -20.882 -16.596 20.166 1.00 92.12 87 LEU A CA 1
ATOM 615 C C . LEU A 1 87 ? -19.597 -16.260 20.948 1.00 92.12 87 LEU A C 1
ATOM 617 O O . LEU A 1 87 ? -18.810 -17.155 21.235 1.00 92.12 87 LEU A O 1
ATOM 621 N N . GLY A 1 88 ? -19.373 -14.985 21.296 1.00 89.69 88 GLY A N 1
ATOM 622 C CA . GLY A 1 88 ? -18.222 -14.564 22.106 1.00 89.69 88 GLY A CA 1
ATOM 623 C C . GLY A 1 88 ? -16.883 -14.656 21.372 1.00 89.69 88 GLY A C 1
ATOM 624 O O . GLY A 1 88 ? -15.835 -14.765 22.004 1.00 89.69 88 GLY A O 1
ATOM 625 N N . ARG A 1 89 ? -16.910 -14.651 20.035 1.00 91.94 89 ARG A N 1
ATOM 626 C CA . ARG A 1 89 ? -15.699 -14.731 19.214 1.00 91.94 89 ARG A CA 1
ATOM 627 C C . ARG A 1 89 ? -14.886 -13.442 19.303 1.00 91.94 89 ARG A C 1
ATOM 629 O O . ARG A 1 89 ? -15.442 -12.347 19.354 1.00 91.94 89 ARG A O 1
ATOM 636 N N . ILE A 1 90 ? -13.565 -13.598 19.266 1.00 90.12 90 ILE A N 1
ATOM 637 C CA . ILE A 1 90 ? -12.628 -12.481 19.153 1.00 90.12 90 ILE A CA 1
ATOM 638 C C . ILE A 1 90 ? -12.567 -12.061 17.675 1.00 90.12 90 ILE A C 1
ATOM 640 O O . ILE A 1 90 ? -12.372 -12.931 16.819 1.00 90.12 90 ILE A O 1
ATOM 644 N N . PRO A 1 91 ? -12.738 -10.767 17.353 1.00 94.75 91 PRO A N 1
ATOM 645 C CA . PRO A 1 91 ? -12.598 -10.279 15.987 1.00 94.75 91 PRO A CA 1
ATOM 646 C C . PRO A 1 91 ? -11.213 -10.573 15.398 1.00 94.75 91 PRO A C 1
ATOM 648 O O . PRO A 1 91 ? -10.210 -10.475 16.106 1.00 94.75 91 PRO A O 1
ATOM 651 N N . PRO A 1 92 ? -11.115 -10.893 14.097 1.00 95.25 92 PRO A N 1
ATOM 652 C CA . PRO 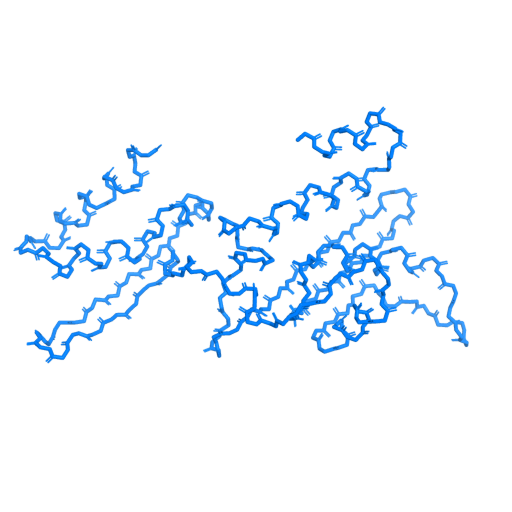A 1 92 ? -9.823 -11.121 13.463 1.00 95.25 92 PRO A CA 1
ATOM 653 C C . PRO A 1 92 ? -9.012 -9.823 13.428 1.00 95.25 92 PRO A C 1
ATOM 655 O O . PRO A 1 92 ? -9.534 -8.779 13.037 1.00 95.25 92 PRO A O 1
ATOM 658 N N . SER A 1 93 ? -7.742 -9.888 13.828 1.00 96.31 93 SER A N 1
ATOM 659 C CA . SER A 1 93 ? -6.800 -8.759 13.770 1.00 96.31 93 SER A CA 1
ATOM 660 C C . SER A 1 93 ? -6.046 -8.684 12.441 1.00 96.31 93 SER A C 1
ATOM 662 O O . SER A 1 93 ? -5.503 -7.639 12.094 1.00 96.31 93 SER A O 1
ATOM 664 N N . VAL A 1 94 ? -6.042 -9.774 11.669 1.00 97.88 94 VAL A N 1
ATOM 665 C CA . VAL A 1 94 ? -5.429 -9.869 10.340 1.00 97.88 94 VAL A CA 1
ATOM 666 C C . VAL A 1 94 ? -6.393 -10.582 9.405 1.00 97.88 94 VAL A C 1
ATOM 668 O O . VAL A 1 94 ? -6.931 -11.632 9.761 1.00 97.88 94 VAL A O 1
ATOM 671 N N . VAL A 1 95 ? -6.609 -10.032 8.212 1.00 97.69 95 VAL A N 1
ATOM 672 C CA . VAL A 1 95 ? -7.441 -10.656 7.174 1.00 97.69 95 VAL A CA 1
ATOM 673 C C . VAL A 1 95 ? -6.742 -10.536 5.830 1.00 97.69 95 VAL A C 1
ATOM 675 O O . VAL A 1 95 ? -6.234 -9.475 5.504 1.00 97.69 95 VAL A O 1
ATOM 678 N N . VAL A 1 96 ? -6.719 -11.596 5.027 1.00 98.06 96 VAL A N 1
ATOM 679 C CA . VAL A 1 96 ? -5.967 -11.606 3.764 1.00 98.06 96 VAL A CA 1
ATOM 680 C C . VAL A 1 96 ? -6.827 -12.000 2.568 1.00 98.06 96 VAL A C 1
ATOM 682 O O . VAL A 1 96 ? -7.880 -12.628 2.729 1.00 98.06 96 VAL A O 1
ATOM 685 N N . GLY A 1 97 ? -6.370 -11.642 1.368 1.00 96.12 97 GLY A N 1
ATOM 686 C CA . GLY A 1 97 ? -6.935 -12.110 0.109 1.00 96.12 97 GLY A CA 1
ATOM 687 C C . GLY A 1 97 ? -8.409 -11.728 -0.087 1.00 96.12 97 GLY A C 1
ATOM 688 O O . GLY A 1 97 ? -8.839 -10.646 0.332 1.00 96.12 97 GLY A O 1
ATOM 689 N N . PRO A 1 98 ? -9.222 -12.626 -0.680 1.00 95.88 98 PRO A N 1
ATOM 690 C CA . PRO A 1 98 ? -10.638 -12.366 -0.948 1.00 95.88 98 PRO A CA 1
ATOM 691 C C . PRO A 1 98 ? -11.448 -12.021 0.306 1.00 95.88 98 PRO A C 1
ATOM 693 O O . PRO A 1 98 ? -12.330 -11.169 0.253 1.00 95.88 98 PRO A O 1
ATOM 696 N N . GLY A 1 99 ? -11.114 -12.614 1.458 1.00 96.06 99 GLY A N 1
ATOM 697 C CA . GLY A 1 99 ? -11.803 -12.323 2.717 1.00 96.06 99 GLY A CA 1
ATOM 698 C C . GLY A 1 99 ? -11.624 -10.870 3.167 1.00 96.06 99 GLY A C 1
ATOM 699 O O . GLY A 1 99 ? -12.558 -10.268 3.693 1.00 96.06 99 GLY A O 1
ATOM 700 N N . ALA A 1 100 ? -10.452 -10.276 2.920 1.00 96.88 100 ALA A N 1
ATOM 701 C CA . ALA A 1 100 ? -10.219 -8.861 3.200 1.00 96.88 100 ALA A CA 1
ATOM 702 C C . ALA A 1 100 ? -11.033 -7.972 2.248 1.00 96.88 100 ALA A C 1
ATOM 704 O O . ALA A 1 100 ? -11.664 -7.007 2.686 1.00 96.88 100 ALA A O 1
ATOM 705 N N . TYR A 1 101 ? -11.084 -8.339 0.966 1.00 96.50 101 TYR A N 1
ATOM 706 C CA . TYR A 1 101 ? -11.871 -7.625 -0.038 1.00 96.50 101 TYR A CA 1
ATOM 707 C C . TYR A 1 101 ? -13.378 -7.662 0.260 1.00 96.50 101 TYR A C 1
ATOM 709 O O . TYR A 1 101 ? -14.045 -6.632 0.193 1.00 96.50 101 TYR A O 1
ATOM 717 N N . GLU A 1 102 ? -13.923 -8.800 0.693 1.00 96.62 102 GLU A N 1
ATOM 718 C CA . GLU A 1 102 ? -15.330 -8.895 1.105 1.00 96.62 102 GLU A CA 1
ATOM 719 C C . GLU A 1 102 ? -15.666 -7.978 2.292 1.00 96.62 102 GLU A C 1
ATOM 721 O O . GLU A 1 102 ? -16.758 -7.407 2.357 1.00 96.62 102 GLU A O 1
ATOM 726 N N . ILE A 1 103 ? -14.742 -7.829 3.249 1.00 95.75 103 ILE A N 1
ATOM 727 C CA . ILE A 1 103 ? -14.909 -6.889 4.367 1.00 95.75 103 ILE A CA 1
ATOM 728 C C . ILE A 1 103 ? -14.901 -5.448 3.852 1.00 95.75 103 ILE A C 1
ATOM 730 O O . ILE A 1 103 ? -15.696 -4.632 4.326 1.00 95.75 103 ILE A O 1
ATOM 734 N N . ALA A 1 104 ? -14.044 -5.139 2.876 1.00 96.38 104 ALA A N 1
ATOM 735 C CA . ALA A 1 104 ? -14.013 -3.832 2.231 1.00 96.38 104 ALA A CA 1
ATOM 736 C C . ALA A 1 104 ? -15.339 -3.520 1.523 1.00 96.38 104 ALA A C 1
ATOM 738 O O . ALA A 1 104 ? -15.911 -2.463 1.765 1.00 96.38 104 ALA A O 1
ATOM 739 N N . GLN A 1 105 ? -15.886 -4.461 0.748 1.00 95.94 105 GLN A N 1
ATOM 740 C CA . GLN A 1 105 ? -17.166 -4.292 0.045 1.00 95.94 105 GLN A CA 1
ATOM 741 C C . GLN A 1 105 ? -18.348 -4.036 0.989 1.00 95.94 105 GLN A C 1
ATOM 743 O O . GLN A 1 105 ? -19.284 -3.319 0.647 1.00 95.94 105 GLN A O 1
ATOM 748 N N . LYS A 1 106 ? -18.320 -4.625 2.190 1.00 94.94 106 LYS A N 1
ATOM 749 C CA . LYS A 1 106 ? -19.363 -4.451 3.215 1.00 94.94 106 LYS A CA 1
ATOM 750 C C . LYS A 1 106 ? -19.180 -3.173 4.044 1.00 94.94 106 LYS A C 1
ATOM 752 O O . LYS A 1 106 ? -19.991 -2.895 4.927 1.00 94.94 106 LYS A O 1
ATOM 757 N N . SER A 1 107 ? -18.110 -2.415 3.818 1.00 92.56 107 SER A N 1
ATOM 758 C CA . SER A 1 107 ? -17.770 -1.221 4.584 1.00 92.56 107 SER A CA 1
ATOM 759 C C . SER A 1 107 ? -18.206 0.054 3.864 1.00 92.56 107 SER A C 1
ATOM 761 O O . SER A 1 107 ? -17.891 0.251 2.701 1.00 92.56 107 SER A O 1
ATOM 763 N N . SER A 1 108 ? -18.832 0.983 4.591 1.00 91.06 108 SER A N 1
ATOM 764 C CA . SER A 1 108 ? -19.085 2.355 4.118 1.00 91.06 108 SER A CA 1
ATOM 765 C C . SER A 1 108 ? -17.820 3.210 3.999 1.00 91.06 108 SER A C 1
ATOM 767 O O . SER A 1 108 ? -17.789 4.166 3.234 1.00 91.06 108 SER A O 1
ATOM 769 N N . ASP A 1 109 ? -16.786 2.877 4.774 1.00 89.56 109 ASP A N 1
ATOM 770 C CA . ASP A 1 109 ? -15.624 3.749 5.011 1.00 89.56 109 ASP A CA 1
ATOM 771 C C . ASP A 1 109 ? -14.395 3.330 4.190 1.00 89.56 109 ASP A C 1
ATOM 773 O O . ASP A 1 109 ? -13.323 3.913 4.327 1.00 89.56 109 ASP A O 1
ATOM 777 N N . VAL A 1 110 ? -14.526 2.271 3.382 1.00 96.06 110 VAL A N 1
ATOM 778 C CA . VAL A 1 110 ? -13.446 1.727 2.553 1.00 96.06 110 VAL A CA 1
ATOM 779 C C . VAL A 1 110 ? -13.939 1.688 1.118 1.00 96.06 110 VAL A C 1
ATOM 781 O O . VAL A 1 110 ? -14.924 1.023 0.817 1.00 96.06 110 VAL A O 1
ATOM 784 N N . LEU A 1 111 ? -13.248 2.402 0.233 1.00 96.56 111 LEU A N 1
ATOM 785 C CA . LEU A 1 111 ? -13.592 2.428 -1.180 1.00 96.56 111 LEU A CA 1
ATOM 786 C C . LEU A 1 111 ? -12.992 1.213 -1.893 1.00 96.56 111 LEU A C 1
ATOM 788 O O . LEU A 1 111 ? -11.769 1.053 -1.958 1.00 96.56 111 LEU A O 1
ATOM 792 N N . THR A 1 112 ? -13.863 0.383 -2.458 1.00 97.00 112 THR A N 1
ATOM 793 C CA . THR A 1 112 ? -13.471 -0.668 -3.397 1.00 97.00 112 THR A CA 1
ATOM 794 C C . THR A 1 112 ? -13.470 -0.132 -4.820 1.00 97.00 112 THR A C 1
ATOM 796 O O . THR A 1 112 ? -14.367 0.617 -5.208 1.00 97.00 112 THR A O 1
ATOM 799 N N . VAL A 1 113 ? -12.488 -0.552 -5.603 1.00 96.06 113 VAL A N 1
ATOM 800 C CA . VAL A 1 113 ? -12.293 -0.163 -7.000 1.00 96.06 113 VAL A CA 1
ATOM 801 C C . VAL A 1 113 ? -12.094 -1.402 -7.867 1.00 96.06 113 VAL A C 1
ATOM 803 O O . VAL A 1 113 ? -11.902 -2.509 -7.358 1.00 96.06 113 VAL A O 1
ATOM 806 N N . PHE A 1 114 ? -12.139 -1.219 -9.185 1.00 94.44 114 PHE A N 1
ATOM 807 C CA . PHE A 1 114 ? -11.726 -2.266 -10.115 1.00 94.44 114 PHE A CA 1
ATOM 808 C C . PHE A 1 114 ? -10.217 -2.511 -9.954 1.00 94.44 114 PHE A C 1
ATOM 810 O O . PHE A 1 114 ? -9.471 -1.527 -9.961 1.00 94.44 114 PHE A O 1
ATOM 817 N N . PRO A 1 115 ? -9.746 -3.761 -9.791 1.00 90.56 115 PRO A N 1
ATOM 818 C CA . PRO A 1 115 ? -8.323 -4.067 -9.617 1.00 90.56 115 PRO A CA 1
ATOM 819 C C . PRO A 1 115 ? -7.411 -3.413 -10.663 1.00 90.56 115 PRO A C 1
ATOM 821 O O . PRO A 1 115 ? -6.326 -2.948 -10.333 1.00 90.56 115 PRO A O 1
ATOM 824 N N . GLU A 1 116 ? -7.877 -3.290 -11.904 1.00 90.88 116 GLU A N 1
ATOM 825 C CA . GLU A 1 116 ? -7.135 -2.696 -13.017 1.00 90.88 116 GLU A CA 1
ATOM 826 C C . GLU A 1 116 ? -6.887 -1.195 -12.827 1.00 90.88 116 GLU A C 1
ATOM 828 O O . GLU A 1 116 ? -5.900 -0.663 -13.321 1.00 90.88 116 GLU A O 1
ATOM 833 N N . SER A 1 117 ? -7.753 -0.503 -12.079 1.00 92.12 117 SER A N 1
ATOM 834 C CA . SER A 1 117 ? -7.572 0.919 -11.758 1.00 92.12 117 SER A CA 1
ATOM 835 C C . SER A 1 117 ? -6.456 1.183 -10.747 1.00 92.12 117 SER A C 1
ATOM 837 O O . SER A 1 117 ? -6.067 2.333 -10.574 1.00 92.12 117 SER A O 1
ATOM 839 N N . LEU A 1 118 ? -5.941 0.137 -10.089 1.00 90.94 118 LEU A N 1
ATOM 840 C CA . LEU A 1 118 ? -4.769 0.225 -9.218 1.00 90.94 118 LEU A CA 1
ATOM 841 C C . LEU A 1 118 ? -3.454 0.104 -9.998 1.00 90.94 118 LEU A C 1
ATOM 843 O O . LEU A 1 118 ? -2.395 0.277 -9.413 1.00 90.94 118 LEU A O 1
ATOM 847 N N . ILE A 1 119 ? -3.503 -0.206 -11.297 1.00 88.44 119 ILE A N 1
ATOM 848 C CA . ILE A 1 119 ? -2.307 -0.352 -12.126 1.00 88.44 119 ILE A CA 1
ATOM 849 C C . ILE A 1 119 ? -1.863 1.032 -12.600 1.00 88.44 119 ILE A C 1
ATOM 851 O O . ILE A 1 119 ? -2.501 1.655 -13.451 1.00 88.44 119 ILE A O 1
ATOM 855 N N . THR A 1 120 ? -0.733 1.496 -12.074 1.00 83.19 120 THR A N 1
ATOM 856 C CA . THR A 1 120 ? -0.066 2.706 -12.558 1.00 83.19 120 THR A CA 1
ATOM 857 C C . THR A 1 120 ? 0.656 2.460 -13.896 1.00 83.19 120 THR A C 1
ATOM 859 O O . THR A 1 120 ? 1.197 1.373 -14.126 1.00 83.19 120 THR A O 1
ATOM 862 N N . PRO A 1 121 ? 0.746 3.464 -14.795 1.00 76.00 121 PRO A N 1
ATOM 863 C CA . PRO A 1 121 ? 1.645 3.406 -15.952 1.00 76.00 121 PRO A CA 1
ATOM 864 C C . PRO A 1 121 ? 3.135 3.371 -15.560 1.00 76.00 121 PRO A C 1
ATOM 866 O O . PRO A 1 121 ? 3.988 3.124 -16.416 1.00 76.00 121 PRO A O 1
ATOM 869 N N . MET A 1 122 ? 3.463 3.621 -14.290 1.00 71.88 122 MET A N 1
ATOM 870 C CA . MET A 1 122 ? 4.819 3.630 -13.749 1.00 71.88 122 MET A CA 1
ATOM 871 C C . MET A 1 122 ? 5.296 2.207 -13.411 1.00 71.88 122 MET A C 1
ATOM 873 O O . MET A 1 122 ? 5.421 1.826 -12.253 1.00 71.88 122 MET A O 1
ATOM 877 N N . TYR A 1 123 ? 5.565 1.400 -14.439 1.00 72.31 123 TYR A N 1
ATOM 878 C CA . TYR A 1 123 ? 6.185 0.078 -14.300 1.00 72.31 123 TYR A CA 1
ATOM 879 C C . TYR A 1 123 ? 7.613 0.078 -14.854 1.00 72.31 123 TYR A C 1
ATOM 881 O O . TYR A 1 123 ? 7.995 0.907 -15.683 1.00 72.31 123 TYR A O 1
ATOM 889 N N . GLY A 1 124 ? 8.419 -0.882 -14.402 1.00 71.62 124 GLY A N 1
ATOM 890 C CA . GLY A 1 124 ? 9.814 -0.983 -14.824 1.00 71.62 124 GLY A CA 1
ATOM 891 C C . GLY A 1 124 ? 10.787 -0.146 -13.995 1.00 71.62 124 GLY A C 1
ATOM 892 O O . GLY A 1 124 ? 11.884 0.154 -14.450 1.00 71.62 124 GLY A O 1
ATOM 893 N N . CYS A 1 125 ? 10.411 0.246 -12.779 1.00 76.06 125 CYS A N 1
ATOM 894 C CA . CYS A 1 125 ? 11.288 0.982 -11.866 1.00 76.06 125 CYS A CA 1
ATOM 895 C C . CYS A 1 125 ? 12.316 0.054 -11.197 1.00 76.06 125 CYS A C 1
ATOM 897 O O . CYS A 1 125 ? 13.500 0.387 -11.118 1.00 76.06 125 CYS A O 1
ATOM 899 N N . GLY A 1 126 ? 11.854 -1.120 -10.744 1.00 75.88 126 GLY A N 1
ATOM 900 C CA . GLY A 1 126 ? 12.658 -2.130 -10.046 1.00 75.88 126 GLY A CA 1
ATOM 901 C C . GLY A 1 126 ? 13.405 -3.083 -10.981 1.00 75.88 126 GLY A C 1
ATOM 902 O O . GLY A 1 126 ? 14.590 -3.349 -10.796 1.00 75.88 126 GLY A O 1
ATOM 903 N N . CYS A 1 127 ? 12.733 -3.590 -12.012 1.00 78.19 127 CYS A N 1
ATOM 904 C CA . CYS A 1 127 ? 13.343 -4.474 -12.998 1.00 78.19 127 CYS A CA 1
ATOM 905 C C . CYS A 1 127 ? 12.756 -4.251 -14.394 1.00 78.19 127 CYS A C 1
ATOM 907 O O . CYS A 1 127 ? 11.612 -3.829 -14.545 1.00 78.19 127 CYS A O 1
ATOM 909 N N . TRP A 1 128 ? 13.554 -4.537 -15.418 1.00 85.81 128 TRP A N 1
ATOM 910 C CA . TRP A 1 128 ? 13.140 -4.549 -16.815 1.00 85.81 128 TRP A CA 1
ATOM 911 C C . TRP A 1 128 ? 13.874 -5.660 -17.549 1.00 85.81 128 TRP A C 1
ATOM 913 O O . TRP A 1 128 ? 15.073 -5.838 -17.344 1.00 85.81 128 TRP A O 1
ATOM 923 N N . ALA A 1 129 ? 13.185 -6.387 -18.419 1.00 84.88 129 ALA A N 1
ATOM 924 C CA . ALA A 1 129 ? 13.817 -7.337 -19.320 1.00 84.88 129 ALA A CA 1
ATOM 925 C C . ALA A 1 129 ? 13.110 -7.301 -20.673 1.00 84.88 129 ALA A C 1
ATOM 927 O O . ALA A 1 129 ? 11.887 -7.378 -20.744 1.00 84.88 129 ALA A O 1
ATOM 928 N N . GLU A 1 130 ? 13.882 -7.185 -21.747 1.00 84.50 130 GLU A N 1
ATOM 929 C CA . GLU A 1 130 ? 13.360 -7.123 -23.106 1.00 84.50 130 GLU A CA 1
ATOM 930 C C . GLU A 1 130 ? 14.345 -7.775 -24.076 1.00 84.50 130 GLU A C 1
ATOM 932 O O . GLU A 1 130 ? 15.558 -7.584 -23.983 1.00 84.50 130 GLU A O 1
ATOM 937 N N . THR A 1 131 ? 13.822 -8.544 -25.030 1.00 81.81 131 THR A N 1
ATOM 938 C CA . THR A 1 131 ? 14.603 -9.100 -26.140 1.00 81.81 131 THR A CA 1
ATOM 939 C C . THR A 1 131 ? 14.095 -8.499 -27.440 1.00 81.81 131 THR A C 1
ATOM 941 O O . THR A 1 131 ? 12.893 -8.495 -27.688 1.00 81.81 131 THR A O 1
ATOM 944 N N . SER A 1 132 ? 14.997 -7.970 -28.268 1.00 72.12 132 SER A N 1
ATOM 945 C CA . SER A 1 132 ? 14.623 -7.441 -29.581 1.00 72.12 132 SER A CA 1
ATOM 946 C C . SER A 1 132 ? 14.760 -8.512 -30.662 1.00 72.12 132 SER A C 1
ATOM 948 O O . SER A 1 132 ? 15.867 -8.991 -30.927 1.00 72.12 132 SER A O 1
ATOM 950 N N . ASP A 1 133 ? 13.655 -8.812 -31.351 1.00 64.62 133 ASP A N 1
ATOM 951 C CA . ASP A 1 133 ? 13.623 -9.760 -32.475 1.00 64.62 133 ASP A CA 1
ATOM 952 C C . ASP A 1 133 ? 14.488 -9.319 -33.669 1.00 64.62 133 ASP A C 1
ATOM 954 O O . ASP A 1 133 ? 14.959 -10.155 -34.439 1.00 64.62 133 ASP A O 1
ATOM 958 N N . GLN A 1 134 ? 14.742 -8.014 -33.823 1.00 61.88 134 GLN A N 1
ATOM 959 C CA . GLN A 1 134 ? 15.497 -7.478 -34.962 1.00 61.88 134 GLN A CA 1
ATOM 960 C C . GLN A 1 134 ? 17.022 -7.518 -34.773 1.00 61.88 134 GLN A C 1
ATOM 962 O O . GLN A 1 134 ? 17.748 -7.589 -35.762 1.00 61.88 134 GLN A O 1
ATOM 967 N N . LEU A 1 135 ? 17.523 -7.488 -33.530 1.00 55.53 135 LEU A N 1
ATOM 968 C CA . LEU A 1 135 ? 18.956 -7.318 -33.227 1.00 55.53 135 LEU A CA 1
ATOM 969 C C . LEU A 1 135 ? 19.596 -8.487 -32.457 1.00 55.53 135 LEU A C 1
ATOM 971 O O . LEU A 1 135 ? 20.801 -8.450 -32.231 1.00 55.53 135 LEU A O 1
ATOM 975 N N . LYS A 1 136 ? 18.837 -9.526 -32.065 1.00 59.09 136 LYS A N 1
ATOM 976 C CA . LYS A 1 136 ? 19.310 -10.675 -31.248 1.00 59.09 136 LYS A CA 1
ATOM 977 C C . LYS A 1 136 ? 20.004 -10.299 -29.926 1.00 59.09 136 LYS A C 1
ATOM 979 O O . LYS A 1 136 ? 20.655 -11.146 -29.318 1.00 59.09 136 LYS A O 1
ATOM 984 N N . ASN A 1 137 ? 19.835 -9.069 -29.450 1.00 71.00 137 ASN A N 1
ATOM 985 C CA . ASN A 1 137 ? 20.363 -8.623 -28.167 1.00 71.00 137 ASN A CA 1
ATOM 986 C C . ASN A 1 137 ? 19.215 -8.550 -27.153 1.00 71.00 137 ASN A C 1
ATOM 988 O O . ASN A 1 137 ? 18.174 -7.944 -27.421 1.00 71.00 137 ASN A O 1
ATOM 992 N N . GLY A 1 138 ? 19.412 -9.196 -26.004 1.00 81.31 138 GLY A N 1
ATOM 993 C CA . GLY A 1 138 ? 18.541 -9.085 -24.839 1.00 81.31 138 GLY A CA 1
ATOM 994 C C . GLY A 1 138 ? 19.142 -8.119 -23.826 1.00 81.31 138 GLY A C 1
ATOM 995 O O . GLY A 1 138 ? 20.349 -8.146 -23.587 1.00 81.31 138 GLY A O 1
ATOM 996 N N . ILE A 1 139 ? 18.306 -7.268 -23.239 1.00 86.94 139 ILE A N 1
ATOM 997 C CA . ILE A 1 139 ? 18.689 -6.348 -22.168 1.00 86.94 139 ILE A CA 1
ATOM 998 C C . ILE A 1 139 ? 17.873 -6.716 -20.938 1.00 86.94 139 ILE A C 1
ATOM 1000 O O . ILE A 1 139 ? 16.657 -6.879 -21.018 1.00 86.94 139 ILE A O 1
ATOM 1004 N N . ALA A 1 140 ? 18.547 -6.830 -19.799 1.00 85.94 140 ALA A N 1
ATOM 1005 C CA . ALA A 1 140 ? 17.911 -6.972 -18.502 1.00 85.94 140 ALA A CA 1
ATOM 1006 C C . ALA A 1 140 ? 18.564 -6.003 -17.515 1.00 85.94 140 ALA A C 1
ATOM 1008 O O . ALA A 1 140 ? 19.790 -5.909 -17.444 1.00 85.94 140 ALA A O 1
ATOM 1009 N N . VAL A 1 141 ? 17.742 -5.283 -16.761 1.00 86.50 141 VAL A N 1
ATOM 1010 C CA . VAL A 1 141 ? 18.158 -4.311 -15.753 1.00 86.50 141 VAL A CA 1
ATOM 1011 C C . VAL A 1 141 ? 17.416 -4.622 -14.463 1.00 86.50 141 VAL A C 1
ATOM 1013 O O . VAL A 1 141 ? 16.208 -4.842 -14.467 1.00 86.50 141 VAL A O 1
ATOM 1016 N N . THR A 1 142 ? 18.138 -4.623 -13.348 1.00 85.69 142 THR A N 1
ATOM 1017 C CA . THR A 1 142 ? 17.568 -4.693 -12.002 1.00 85.69 142 THR A CA 1
ATOM 1018 C C . THR A 1 142 ? 18.163 -3.566 -11.176 1.00 85.69 142 THR A C 1
ATOM 1020 O O . THR A 1 142 ? 19.355 -3.277 -11.282 1.00 85.69 142 THR A O 1
ATOM 1023 N N . THR A 1 143 ? 17.340 -2.919 -10.364 1.00 84.94 143 THR A N 1
ATOM 1024 C CA . THR A 1 143 ? 17.741 -1.798 -9.517 1.00 84.94 143 THR A CA 1
ATOM 1025 C C . THR A 1 143 ? 17.525 -2.152 -8.050 1.00 84.94 143 THR A C 1
ATOM 1027 O O . THR A 1 143 ? 16.757 -3.044 -7.694 1.00 84.94 143 THR A O 1
ATOM 1030 N N . THR A 1 144 ? 18.273 -1.485 -7.180 1.00 82.88 144 THR A N 1
ATOM 1031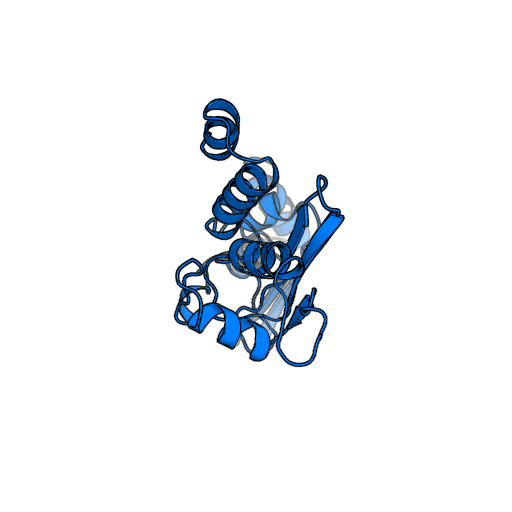 C CA . THR A 1 144 ? 18.138 -1.581 -5.725 1.00 82.88 144 THR A CA 1
ATOM 1032 C C . THR A 1 144 ? 18.489 -0.227 -5.122 1.00 82.88 144 THR A C 1
ATOM 1034 O O . THR A 1 144 ? 19.245 0.538 -5.724 1.00 82.88 144 THR A O 1
ATOM 1037 N N . GLY A 1 145 ? 17.918 0.101 -3.966 1.00 83.25 145 GLY A N 1
ATOM 1038 C CA . GLY A 1 145 ? 18.107 1.395 -3.317 1.00 83.25 145 GLY A CA 1
ATOM 1039 C C . GLY A 1 145 ? 16.813 1.965 -2.747 1.00 83.25 145 GLY A C 1
ATOM 1040 O O . GLY A 1 145 ? 15.897 1.234 -2.374 1.00 83.25 145 GLY A O 1
ATOM 1041 N N . CYS A 1 146 ? 16.751 3.292 -2.653 1.00 80.00 146 CYS A N 1
ATOM 1042 C CA . CYS A 1 146 ? 15.590 3.990 -2.115 1.00 80.00 146 CYS A CA 1
ATOM 1043 C C . CYS A 1 146 ? 14.436 3.940 -3.127 1.00 80.00 146 CYS A C 1
ATOM 1045 O O . CYS A 1 146 ? 14.520 4.566 -4.184 1.00 80.00 146 CYS A O 1
ATOM 1047 N N . GLY A 1 147 ? 13.376 3.193 -2.801 1.00 71.06 147 GLY A N 1
ATOM 1048 C CA . GLY A 1 147 ? 12.256 2.930 -3.710 1.00 71.06 147 GLY A CA 1
ATOM 1049 C C . GLY A 1 147 ? 11.648 4.196 -4.312 1.00 71.06 147 GLY A C 1
ATOM 1050 O O . GLY A 1 147 ? 11.433 4.238 -5.513 1.00 71.06 147 GLY A O 1
ATOM 1051 N N . GLU A 1 148 ? 11.482 5.261 -3.524 1.00 72.88 148 GLU A N 1
ATOM 1052 C CA . GLU A 1 148 ? 10.944 6.541 -4.007 1.00 72.88 148 GLU A CA 1
ATOM 1053 C C . GLU A 1 148 ? 11.789 7.154 -5.140 1.00 72.88 148 GLU A C 1
ATOM 1055 O O . GLU A 1 148 ? 11.243 7.616 -6.141 1.00 72.88 148 GLU A O 1
ATOM 1060 N N . HIS A 1 149 ? 13.121 7.123 -5.032 1.00 80.31 149 HIS A N 1
ATOM 1061 C CA . HIS A 1 149 ? 14.004 7.628 -6.091 1.00 80.31 149 HIS A CA 1
ATOM 1062 C C . HIS A 1 149 ? 13.977 6.732 -7.337 1.00 80.31 149 HIS A C 1
ATOM 1064 O O . HIS A 1 149 ? 14.020 7.229 -8.462 1.00 80.31 149 HIS A O 1
ATOM 1070 N N . LEU A 1 150 ? 13.887 5.411 -7.148 1.00 81.00 150 LEU A N 1
ATOM 1071 C CA . LEU A 1 150 ? 13.785 4.453 -8.253 1.00 81.00 150 LEU A CA 1
ATOM 1072 C C . LEU A 1 150 ? 12.456 4.593 -9.005 1.00 81.00 150 LEU A C 1
ATOM 1074 O O . LEU A 1 150 ? 12.445 4.512 -10.232 1.00 81.00 150 LEU A O 1
ATOM 1078 N N . MET A 1 151 ? 11.362 4.829 -8.276 1.00 79.31 151 MET A N 1
ATOM 1079 C CA . MET A 1 151 ? 10.031 5.051 -8.840 1.00 79.31 151 MET A CA 1
ATOM 1080 C C . MET A 1 151 ? 9.972 6.365 -9.623 1.00 79.31 151 MET A C 1
ATOM 1082 O O . MET A 1 151 ? 9.626 6.343 -10.798 1.00 79.31 151 MET A O 1
ATOM 1086 N N . LYS A 1 152 ? 10.423 7.487 -9.036 1.00 79.12 152 LYS A N 1
ATOM 1087 C CA . LYS A 1 152 ? 10.436 8.812 -9.698 1.00 79.12 152 LYS A CA 1
ATOM 1088 C C . LYS A 1 152 ? 11.125 8.821 -11.062 1.00 79.12 152 LYS A C 1
ATOM 1090 O O . LYS A 1 152 ? 10.746 9.589 -11.938 1.00 79.12 152 LYS A O 1
ATOM 1095 N N . THR A 1 153 ? 12.148 7.990 -11.219 1.00 82.69 153 THR A N 1
ATOM 1096 C CA . THR A 1 153 ? 13.017 7.978 -12.401 1.00 82.69 153 THR A CA 1
ATOM 1097 C C . THR A 1 153 ? 12.717 6.827 -13.357 1.00 82.69 153 THR A C 1
ATOM 1099 O O . THR A 1 153 ? 13.304 6.780 -14.433 1.00 82.69 153 THR A O 1
ATOM 1102 N N . ILE A 1 154 ? 11.836 5.888 -12.979 1.00 85.19 154 ILE A N 1
ATOM 1103 C CA . ILE A 1 154 ? 11.571 4.636 -13.710 1.00 85.19 154 ILE A CA 1
ATOM 1104 C C . ILE A 1 154 ? 12.889 3.957 -14.129 1.00 85.19 154 ILE A C 1
ATOM 1106 O O . ILE A 1 154 ? 13.089 3.549 -15.277 1.00 85.19 154 ILE A O 1
ATOM 1110 N N . LEU A 1 155 ? 13.830 3.888 -13.177 1.00 86.62 155 LEU A N 1
ATOM 1111 C CA . LEU A 1 155 ? 15.254 3.739 -13.483 1.00 86.62 155 LEU A CA 1
ATOM 1112 C C . LEU A 1 155 ? 15.578 2.495 -14.317 1.00 86.62 155 LEU A C 1
ATOM 1114 O O . LEU A 1 155 ? 16.361 2.589 -15.263 1.00 86.62 155 LEU A O 1
ATOM 1118 N N . ALA A 1 156 ? 15.010 1.328 -13.983 1.00 86.19 156 ALA A N 1
ATOM 1119 C CA . ALA A 1 156 ? 15.369 0.093 -14.684 1.00 86.19 156 ALA A CA 1
ATOM 1120 C C . ALA A 1 156 ? 14.969 0.146 -16.169 1.00 86.19 156 ALA A C 1
ATOM 1122 O O . ALA A 1 156 ? 15.757 -0.237 -17.036 1.00 86.19 156 ALA A O 1
ATOM 1123 N N . ARG A 1 157 ? 13.782 0.679 -16.469 1.00 87.19 157 ARG A N 1
ATOM 1124 C CA . ARG A 1 157 ? 13.278 0.865 -17.831 1.00 87.19 157 ARG A CA 1
ATOM 1125 C C . ARG A 1 157 ? 14.046 1.948 -18.583 1.00 87.19 157 ARG A C 1
ATOM 1127 O O . ARG A 1 157 ? 14.427 1.710 -19.722 1.00 87.19 157 ARG A O 1
ATOM 1134 N N . GLU A 1 158 ? 14.312 3.096 -17.964 1.00 88.62 158 GLU A N 1
ATOM 1135 C CA . GLU A 1 158 ? 15.079 4.188 -18.589 1.00 88.62 158 GLU A CA 1
ATOM 1136 C C . GLU A 1 158 ? 16.489 3.742 -18.993 1.00 88.62 158 GLU A C 1
ATOM 1138 O O . GLU A 1 158 ? 16.926 3.963 -20.125 1.00 88.62 158 GLU A O 1
ATOM 1143 N N . VAL A 1 159 ? 17.189 3.034 -18.100 1.00 89.19 159 VAL A N 1
ATOM 1144 C CA . VAL A 1 159 ? 18.505 2.456 -18.407 1.00 89.19 159 VAL A CA 1
ATOM 1145 C C . VAL A 1 159 ? 18.397 1.443 -19.547 1.00 89.19 159 VAL A C 1
ATOM 1147 O O . VAL A 1 159 ? 19.226 1.467 -20.457 1.00 89.19 159 VAL A O 1
ATOM 1150 N N . ALA A 1 160 ? 17.378 0.578 -19.539 1.00 88.25 160 ALA A N 1
ATOM 1151 C CA . ALA A 1 160 ? 17.189 -0.413 -20.594 1.00 88.25 160 ALA A CA 1
ATOM 1152 C C . ALA A 1 160 ? 16.919 0.232 -21.966 1.00 88.25 160 ALA A C 1
ATOM 1154 O O . ALA A 1 160 ? 17.513 -0.185 -22.961 1.00 88.25 160 ALA A O 1
ATOM 1155 N N . MET A 1 161 ? 16.083 1.272 -22.021 1.00 87.62 161 MET A N 1
ATOM 1156 C CA . MET A 1 161 ? 15.767 2.003 -23.255 1.00 87.62 161 MET A CA 1
ATOM 1157 C C . MET A 1 161 ? 17.001 2.725 -23.804 1.00 87.62 161 MET A C 1
ATOM 1159 O O . MET A 1 161 ? 17.352 2.542 -24.970 1.00 87.62 161 MET A O 1
ATOM 1163 N N . LYS A 1 162 ? 17.747 3.443 -22.953 1.00 88.00 162 LYS A N 1
ATOM 1164 C CA . LYS A 1 162 ? 19.005 4.093 -23.359 1.00 88.00 162 LYS A CA 1
ATOM 1165 C C . LYS A 1 162 ? 20.058 3.090 -23.826 1.00 88.00 162 LYS A C 1
ATOM 1167 O O . LYS A 1 162 ? 20.766 3.356 -24.795 1.00 88.00 162 LYS A O 1
ATOM 1172 N N . MET A 1 163 ? 20.160 1.924 -23.183 1.00 87.19 163 MET A N 1
ATOM 1173 C CA . MET A 1 163 ? 21.050 0.847 -23.635 1.00 87.19 163 MET A CA 1
ATOM 1174 C C . MET A 1 163 ? 20.653 0.272 -24.994 1.00 87.19 163 MET A C 1
ATOM 1176 O O . MET A 1 163 ? 21.526 -0.163 -25.739 1.00 87.19 163 MET A O 1
ATOM 1180 N N . LYS A 1 164 ? 19.360 0.272 -25.322 1.00 83.12 164 LYS A N 1
ATOM 1181 C CA . LYS A 1 164 ? 18.851 -0.221 -26.603 1.00 83.12 164 LYS A CA 1
ATOM 1182 C C . LYS A 1 164 ? 19.120 0.751 -27.751 1.00 83.12 164 LYS A C 1
ATOM 1184 O O . LYS A 1 164 ? 19.407 0.315 -28.861 1.00 83.12 164 LYS A O 1
ATOM 1189 N N . GLU A 1 165 ? 19.018 2.050 -27.487 1.00 82.19 165 GLU A N 1
ATOM 1190 C CA . GLU A 1 165 ? 19.193 3.105 -28.494 1.00 82.19 165 GLU A CA 1
ATOM 1191 C C . GLU A 1 165 ? 20.661 3.507 -28.700 1.00 82.19 165 GLU A C 1
ATOM 1193 O O . GLU A 1 165 ? 21.026 4.034 -29.752 1.00 82.19 165 GLU A O 1
ATOM 1198 N N . SER A 1 166 ? 21.520 3.265 -27.708 1.00 80.12 166 SER A N 1
ATOM 1199 C CA . SER A 1 166 ? 22.916 3.689 -27.753 1.00 80.12 166 SER A CA 1
ATOM 1200 C C . SER A 1 166 ? 23.809 2.743 -28.558 1.00 80.12 166 SER A C 1
ATOM 1202 O O . SER A 1 166 ? 23.768 1.526 -28.405 1.00 80.12 166 SER A O 1
ATOM 1204 N N . THR A 1 167 ? 24.709 3.322 -29.354 1.00 78.75 167 THR A N 1
ATOM 1205 C CA . THR A 1 167 ? 25.806 2.608 -30.028 1.00 78.75 167 THR A CA 1
ATOM 1206 C C . THR A 1 167 ? 27.104 2.585 -29.211 1.00 78.75 167 THR A C 1
ATOM 1208 O O . THR A 1 167 ? 28.113 2.058 -29.680 1.00 78.75 167 THR A O 1
ATOM 1211 N N . ASN A 1 168 ? 27.118 3.198 -28.021 1.00 82.25 168 ASN A N 1
ATOM 1212 C CA . ASN A 1 168 ? 28.297 3.258 -27.155 1.00 82.25 168 ASN A CA 1
ATOM 1213 C C . ASN A 1 168 ? 28.521 1.939 -26.400 1.00 82.25 168 ASN A C 1
ATOM 1215 O O . ASN A 1 168 ? 27.661 1.059 -26.362 1.00 82.25 168 ASN A O 1
ATOM 1219 N N . LEU A 1 169 ? 29.690 1.806 -25.757 1.00 85.12 169 LEU A N 1
ATOM 1220 C CA . LEU A 1 169 ? 29.937 0.678 -24.859 1.00 85.12 169 LEU A CA 1
ATOM 1221 C C . LEU A 1 169 ? 28.906 0.671 -23.713 1.00 85.12 169 LEU A C 1
ATOM 1223 O O . LEU A 1 169 ? 28.678 1.723 -23.110 1.00 85.12 169 LEU A O 1
ATOM 1227 N N . PRO A 1 170 ? 28.375 -0.505 -23.320 1.00 85.69 170 PRO A N 1
ATOM 1228 C CA . PRO A 1 170 ? 27.361 -0.609 -22.269 1.00 85.69 170 PRO A CA 1
ATOM 1229 C C . PRO A 1 170 ? 27.752 0.054 -20.944 1.00 85.69 170 PRO A C 1
ATOM 1231 O O . PRO A 1 170 ? 26.901 0.624 -20.268 1.00 85.69 170 PRO A O 1
ATOM 1234 N N . CYS A 1 171 ? 29.037 0.018 -20.574 1.00 86.50 171 CYS A N 1
ATOM 1235 C CA . CYS A 1 171 ? 29.525 0.649 -19.347 1.00 86.50 171 CYS A CA 1
ATOM 1236 C C . CYS A 1 171 ? 29.432 2.182 -19.382 1.00 86.50 171 CYS A C 1
ATOM 1238 O O . CYS A 1 171 ? 29.110 2.792 -18.364 1.00 86.50 171 CYS A O 1
ATOM 1240 N N . VAL A 1 172 ? 29.669 2.795 -20.545 1.00 89.06 172 VAL A N 1
ATOM 1241 C CA . VAL A 1 172 ? 29.561 4.247 -20.734 1.00 89.06 172 VAL A CA 1
ATOM 1242 C C . VAL A 1 172 ? 28.092 4.644 -20.703 1.00 89.06 172 VAL A C 1
ATOM 1244 O O . VAL A 1 172 ? 27.701 5.481 -19.896 1.00 89.06 172 VAL A O 1
ATOM 1247 N N . THR A 1 173 ? 27.255 3.952 -21.482 1.00 88.50 173 THR A N 1
ATOM 1248 C CA . THR A 1 173 ? 25.810 4.206 -21.522 1.00 88.50 173 THR A CA 1
ATOM 1249 C C . THR A 1 173 ? 25.158 4.031 -20.154 1.00 88.50 173 THR A C 1
ATOM 1251 O O . THR A 1 173 ? 24.309 4.838 -19.780 1.00 88.50 173 THR A O 1
ATOM 1254 N N . LEU A 1 174 ? 25.561 3.021 -19.377 1.00 89.12 174 LEU A N 1
ATOM 1255 C CA . LEU A 1 174 ? 25.082 2.840 -18.007 1.00 89.12 174 LEU A CA 1
ATOM 1256 C C . LEU A 1 174 ? 25.465 4.027 -17.122 1.00 89.12 174 LEU A C 1
ATOM 1258 O O . LEU A 1 174 ? 24.602 4.576 -16.441 1.00 89.12 174 LEU A O 1
ATOM 1262 N N . SER A 1 175 ? 26.741 4.427 -17.137 1.00 90.12 175 SER A N 1
ATOM 1263 C CA . SER A 1 175 ? 27.218 5.532 -16.303 1.00 90.12 175 SER A CA 1
ATOM 1264 C C . SER A 1 175 ? 26.507 6.838 -16.648 1.00 90.12 175 SER A C 1
ATOM 1266 O O . SER A 1 175 ? 26.078 7.551 -15.744 1.00 90.12 175 SER A O 1
ATOM 1268 N N . ASP A 1 176 ? 26.336 7.135 -17.935 1.00 88.50 176 ASP A N 1
ATOM 1269 C CA . ASP A 1 176 ? 25.631 8.332 -18.397 1.00 88.50 176 ASP A CA 1
ATOM 1270 C C . ASP A 1 176 ? 24.149 8.287 -18.023 1.00 88.50 176 ASP A C 1
ATOM 1272 O O . ASP A 1 176 ? 23.580 9.290 -17.586 1.00 88.50 176 ASP A O 1
ATOM 1276 N N . SER A 1 177 ? 23.515 7.117 -18.147 1.00 86.19 177 SER A N 1
ATOM 1277 C CA . SER A 1 177 ? 22.107 6.925 -17.794 1.00 86.19 177 SER A CA 1
ATOM 1278 C C . SER A 1 177 ? 21.872 7.146 -16.306 1.00 86.19 177 SER A C 1
ATOM 1280 O O . SER A 1 177 ? 20.963 7.885 -15.955 1.00 86.19 177 SER A O 1
ATOM 1282 N N . VAL A 1 178 ? 22.714 6.589 -15.432 1.00 86.81 178 VAL A N 1
ATOM 1283 C CA . VAL A 1 178 ? 22.600 6.792 -13.979 1.00 86.81 178 VAL A CA 1
ATOM 1284 C C . VAL A 1 178 ? 22.895 8.246 -13.602 1.00 86.81 178 VAL A C 1
ATOM 1286 O O . VAL A 1 178 ? 22.145 8.845 -12.836 1.00 86.81 178 VAL A O 1
ATOM 1289 N N . ASN A 1 179 ? 23.938 8.855 -14.169 1.00 88.19 179 ASN A N 1
ATOM 1290 C CA . ASN A 1 179 ? 24.268 10.250 -13.872 1.00 88.19 179 ASN A CA 1
ATOM 1291 C C . ASN A 1 179 ? 23.143 11.210 -14.288 1.00 88.19 179 ASN A C 1
ATOM 1293 O O . ASN A 1 179 ? 22.759 12.062 -13.495 1.00 88.19 179 ASN A O 1
ATOM 1297 N N . SER A 1 180 ? 22.599 11.044 -15.499 1.00 84.19 180 SER A N 1
ATOM 1298 C CA . SER A 1 180 ? 21.576 11.939 -16.063 1.00 84.19 180 SER A CA 1
ATOM 1299 C C . SER A 1 180 ? 20.152 11.666 -15.571 1.00 84.19 180 SER A C 1
ATOM 1301 O O . SER A 1 180 ? 19.362 12.596 -15.431 1.00 84.19 180 SER A O 1
ATOM 1303 N N . ALA A 1 181 ? 19.793 10.399 -15.350 1.00 77.81 181 ALA A N 1
ATOM 1304 C CA . ALA A 1 181 ? 18.434 10.017 -14.972 1.00 77.81 181 ALA A CA 1
ATOM 1305 C C . ALA A 1 181 ? 18.236 9.927 -13.456 1.00 77.81 181 ALA A C 1
ATOM 1307 O O . ALA A 1 181 ? 17.099 10.029 -13.018 1.00 77.81 181 ALA A O 1
ATOM 1308 N N . PHE A 1 182 ? 19.300 9.740 -12.663 1.00 80.44 182 PHE A N 1
ATOM 1309 C CA . PHE A 1 182 ? 19.185 9.483 -11.222 1.00 80.44 182 PHE A CA 1
ATOM 1310 C C . PHE A 1 182 ? 19.922 10.500 -10.344 1.00 80.44 182 PHE A C 1
ATOM 1312 O O . PHE A 1 182 ? 19.358 10.957 -9.359 1.00 80.44 182 PHE A O 1
ATOM 1319 N N . LEU A 1 183 ? 21.170 10.861 -10.668 1.00 82.81 183 LEU A N 1
ATOM 1320 C CA . LEU A 1 183 ? 21.988 11.721 -9.795 1.00 82.81 183 LEU A CA 1
ATOM 1321 C C . LEU A 1 183 ? 21.811 13.226 -10.039 1.00 82.81 183 LEU A C 1
ATOM 1323 O O . LEU A 1 183 ? 22.157 14.020 -9.168 1.00 82.81 183 LEU A O 1
ATOM 1327 N N . SER A 1 184 ? 21.311 13.622 -11.210 1.00 78.50 184 SER A N 1
ATOM 1328 C CA . SER A 1 184 ? 21.081 15.028 -11.570 1.00 78.50 1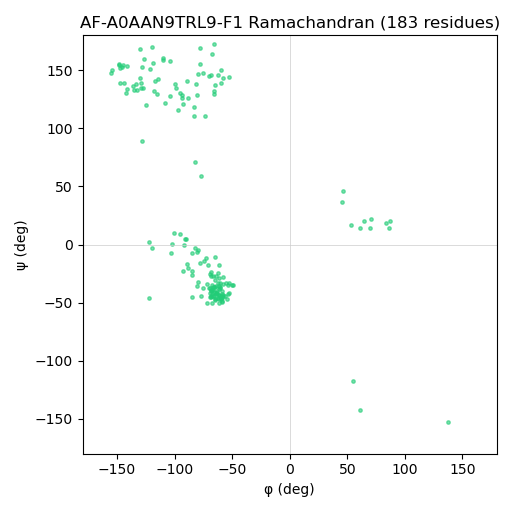84 SER A CA 1
ATOM 1329 C C . SER A 1 184 ? 19.623 15.490 -11.438 1.00 78.50 184 SER A C 1
ATOM 1331 O O . SER A 1 184 ? 19.302 16.569 -11.936 1.00 78.50 184 SER A O 1
ATOM 1333 N N . GLN A 1 185 ? 18.753 14.679 -10.827 1.00 63.28 185 GLN A N 1
ATOM 1334 C CA . GLN A 1 185 ? 17.374 15.041 -10.467 1.00 63.28 185 GLN A CA 1
ATOM 1335 C C . GLN A 1 185 ? 17.290 15.465 -9.001 1.00 63.28 185 GLN A C 1
ATOM 1337 O O . GLN A 1 185 ? 16.477 16.370 -8.710 1.00 63.28 185 GLN A O 1
#

Mean predicted aligned error: 8.24 Å

Radius of gyration: 20.79 Å; Cα contacts (8 Å, |Δi|>4): 347; chains: 1; bounding box: 52×37×58 Å

InterPro domains:
  IPR000246 Peptidase T2, asparaginase 2 [PF01112] (4-79)
  IPR000246 Peptidase T2, asparaginase 2 [PF01112] (120-169)
  IPR000246 Peptidase T2, asparaginase 2 [PTHR10188] (4-120)
  IPR029055 Nucleophile aminohydrolases, N-terminal [SSF56235] (4-166)
  IPR037464 Threonine aspartase 1 [cd04514] (4-185)

Solvent-accessible surface area (backbone atoms only — not comparable to full-atom values): 10038 Å² total; per-residue (Å²): 110,71,33,61,49,35,47,74,75,71,46,51,71,60,54,20,51,40,49,47,49,38,58,45,13,68,29,60,49,31,82,32,41,27,18,31,61,62,47,98,87,69,46,45,56,40,70,26,64,43,66,36,88,91,79,68,35,40,6,28,33,29,61,30,44,30,49,52,38,45,42,50,47,4,44,51,32,18,66,41,49,80,44,88,39,82,94,77,43,80,48,65,43,64,40,49,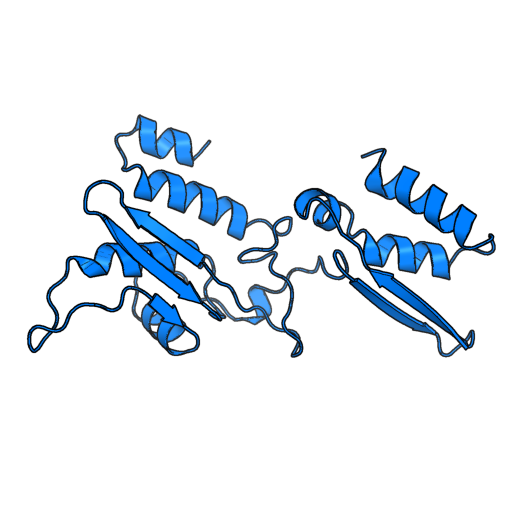31,70,65,34,37,53,52,32,71,75,36,95,84,32,62,68,50,62,45,71,77,29,61,47,91,79,65,29,23,53,45,32,74,52,71,44,90,90,73,80,52,69,47,74,33,76,56,86,77,63,63,55,63,31,41,73,45,27,39,13,37,50,45,46,52,50,56,68,74,48,90,62,59,68,70,58,49,48,51,52,38,44,46,64,56,60,72,69,113

Secondary structure (DSSP, 8-state):
-HHHHHHHTT--HHHHHHHHHHHHHT-TTSSSGGGPPBPTTS-B-EEEEEE-TTT--EEEEEEE-SBS-HHHHHHHHHHHTTS--GGGPPPPSEEEHHHHHHHHHT-SSS-B--GGGG--S---SSEEEEE-TTT--EEEEE--S-HHHHHHHTHHHHHHHHHHH--S-HHHHHHHHHIIIII--

Organism: NCBI:txid536013

Sequence (185 aa):
MLSIEVLNTGGSSLEAVTVATAILEDSELTNAGYGSNLTIDGYVECDASVMNGSDLNFGAVGAVSGVKNPVLLAKKICCNQNKPMELGRIPPSVVVGPGAYEIAQKSSDVLTVFPESLITPMYGCGCWAETSDQLKNGIAVTTTGCGEHLMKTILAREVAMKMKESTNLPCVTLSDSVNSAFLSQ

pLDDT: mean 88.69, std 8.39, range [55.53, 98.38]

Foldseek 3Di:
DVLVVCVVVPHDPLVSVLVVQLVVLQDLLDCHQLVNDADPVGFDFHKEKDADPVVRFIFIEGRDAQWRRRSQLRSVQRVCQPPADPPRDGRDRYDYDVRSVVSQVVDPRTDGHDRVSSHDPQPQLAKDWDADPVPRDIDIFGDDDDSSLSSVLSLRVQLRVQCVPDPDDSVVSNVCSCVVRRVVD